Protein AF-A0A6B0WX83-F1 (afdb_monomer_lite)

Foldseek 3Di:
DDDPDDPPVVVVVVLVVVVVPQPAAPDPLLNVLVVCVSVVVQVSNVVSLVVVLVPDDPLLVVLLQDCPQFDAPVLVVVLVPDDPVVNVVSSVVVQCVQQPCVVDPGRSVSSVLSNLQSSQCVPACQPHPPGEVVSSVCSFENAFPDKAKPVGQDFPPDPLQVQLVVVLCVVAPDPQDDDGSDDSQDADPPWIKMKGWHCPQVNIAMWIWTDDDPRGHTHFRDQDPPDDPVVSVRSCSNGRVSVLVVSCNVPSHDDDSVVD

Structure (mmCIF, N/CA/C/O backbone):
data_AF-A0A6B0WX83-F1
#
_entry.id   AF-A0A6B0WX83-F1
#
loop_
_atom_site.group_PDB
_atom_site.id
_atom_site.type_symbol
_atom_site.label_atom_id
_atom_site.label_alt_id
_atom_site.label_comp_id
_atom_site.label_asym_id
_atom_site.label_entity_id
_atom_site.label_seq_id
_atom_site.pdbx_PDB_ins_code
_atom_site.Cartn_x
_atom_site.Cartn_y
_atom_site.Cartn_z
_atom_site.occupancy
_atom_site.B_iso_or_equiv
_atom_site.auth_seq_id
_atom_site.auth_comp_id
_atom_site.auth_asym_id
_atom_site.auth_atom_id
_atom_site.pdbx_PDB_model_num
ATOM 1 N N . MET A 1 1 ? -3.889 -40.765 35.394 1.00 38.38 1 MET A N 1
ATOM 2 C CA . MET A 1 1 ? -3.861 -39.322 35.715 1.00 38.38 1 MET A CA 1
ATOM 3 C C . MET A 1 1 ? -2.688 -38.722 34.950 1.00 38.38 1 MET A C 1
ATOM 5 O O . MET A 1 1 ? -1.602 -39.262 35.086 1.00 38.38 1 MET A O 1
ATOM 9 N N . HIS A 1 2 ? -2.932 -37.663 34.172 1.00 32.97 2 HIS A N 1
ATOM 10 C CA . HIS A 1 2 ? -1.958 -36.818 33.454 1.00 32.97 2 HIS A CA 1
ATOM 11 C C . HIS A 1 2 ? -1.358 -37.332 32.133 1.00 32.97 2 HIS A C 1
ATOM 13 O O . HIS A 1 2 ? -0.272 -37.893 32.095 1.00 32.97 2 HIS A O 1
ATOM 19 N N . ALA A 1 3 ? -2.048 -37.006 31.036 1.00 33.91 3 ALA A N 1
ATOM 20 C CA . ALA A 1 3 ? -1.448 -36.765 29.722 1.00 33.91 3 ALA A CA 1
ATOM 21 C C . ALA A 1 3 ? -2.318 -35.744 28.959 1.00 33.91 3 ALA A C 1
ATOM 23 O O . ALA A 1 3 ? -3.021 -36.085 28.017 1.00 33.91 3 ALA A O 1
ATOM 24 N N . ILE A 1 4 ? -2.343 -34.495 29.434 1.00 40.19 4 ILE A N 1
ATOM 25 C CA . ILE A 1 4 ? -2.919 -33.346 28.717 1.00 40.19 4 ILE A CA 1
ATOM 26 C C . ILE A 1 4 ? -1.987 -32.172 29.001 1.00 40.19 4 ILE A C 1
ATOM 28 O O . ILE A 1 4 ? -2.180 -31.509 30.008 1.00 40.19 4 ILE A O 1
ATOM 32 N N . LEU A 1 5 ? -0.924 -31.981 28.208 1.00 33.59 5 LEU A N 1
ATOM 33 C CA . LEU A 1 5 ? -0.101 -30.751 28.222 1.00 33.59 5 LEU A CA 1
ATOM 34 C C . LEU A 1 5 ? 0.944 -30.718 27.087 1.00 33.59 5 LEU A C 1
ATOM 36 O O . LEU A 1 5 ? 2.074 -30.287 27.271 1.00 33.59 5 LEU A O 1
ATOM 40 N N . THR A 1 6 ? 0.581 -31.168 25.885 1.00 36.50 6 THR A N 1
ATOM 41 C CA . THR A 1 6 ? 1.448 -31.080 24.687 1.00 36.50 6 THR A CA 1
ATOM 42 C C . THR A 1 6 ? 0.725 -30.500 23.467 1.00 36.50 6 THR A C 1
ATOM 44 O O . THR A 1 6 ? 1.172 -30.676 22.343 1.00 36.50 6 THR A O 1
ATOM 47 N N . GLY A 1 7 ? -0.391 -29.790 23.678 1.00 29.56 7 GLY A N 1
ATOM 48 C CA . GLY A 1 7 ? -1.135 -29.110 22.606 1.00 29.56 7 GLY A CA 1
ATOM 49 C C . GLY A 1 7 ? -0.965 -27.586 22.566 1.00 29.56 7 GLY A C 1
ATOM 50 O O . GLY A 1 7 ? -1.200 -26.980 21.531 1.00 29.56 7 GLY A O 1
ATOM 51 N N . PHE A 1 8 ? -0.542 -26.952 23.666 1.00 32.38 8 PHE A N 1
ATOM 52 C CA . PHE A 1 8 ? -0.591 -25.485 23.790 1.00 32.38 8 PHE A CA 1
ATOM 53 C C . PHE A 1 8 ? 0.712 -24.775 23.379 1.00 32.38 8 PHE A C 1
ATOM 55 O O . PHE A 1 8 ? 0.691 -23.626 22.960 1.00 32.38 8 PHE A O 1
ATOM 62 N N . LEU A 1 9 ? 1.855 -25.467 23.440 1.00 28.92 9 LEU A N 1
ATOM 63 C CA . LEU A 1 9 ? 3.169 -24.882 23.131 1.00 28.92 9 LEU A CA 1
ATOM 64 C C . LEU A 1 9 ? 3.479 -24.797 21.627 1.00 28.92 9 LEU A C 1
ATOM 66 O O . LEU A 1 9 ? 4.356 -24.033 21.237 1.00 28.92 9 LEU A O 1
ATOM 70 N N . MET A 1 10 ? 2.765 -25.543 20.777 1.00 26.27 10 MET A N 1
ATOM 71 C CA . MET A 1 10 ? 3.045 -25.581 19.335 1.00 26.27 10 MET A CA 1
ATOM 72 C C . MET A 1 10 ? 2.339 -24.462 18.551 1.00 26.27 10 MET A C 1
ATOM 74 O O . MET A 1 10 ? 2.834 -24.051 17.507 1.00 26.27 10 MET A O 1
ATOM 78 N N . VAL A 1 11 ? 1.242 -23.905 19.078 1.00 31.28 11 VAL A N 1
ATOM 79 C CA . VAL A 1 11 ? 0.519 -22.785 18.441 1.00 31.28 11 VAL A CA 1
ATOM 80 C C . VAL A 1 11 ? 1.267 -21.455 18.631 1.00 31.28 11 VAL A C 1
ATOM 82 O O . VAL A 1 11 ? 1.319 -20.639 17.716 1.00 31.28 11 VAL A O 1
ATOM 85 N N . CYS A 1 12 ? 1.952 -21.256 19.765 1.00 30.84 12 CYS A N 1
ATOM 86 C CA . CYS A 1 12 ? 2.711 -20.023 20.018 1.00 30.84 12 CYS A CA 1
ATOM 87 C C . CYS A 1 12 ? 3.979 -19.868 19.158 1.00 30.84 12 CYS A C 1
ATOM 89 O O . CYS A 1 12 ? 4.406 -18.742 18.925 1.00 30.84 12 CYS A O 1
ATOM 91 N N . ALA A 1 13 ? 4.585 -20.959 18.677 1.00 28.58 13 ALA A N 1
ATOM 92 C CA . ALA A 1 13 ? 5.818 -20.898 17.879 1.00 28.58 13 ALA A CA 1
ATOM 93 C C . ALA A 1 13 ? 5.580 -20.541 16.396 1.00 28.58 13 ALA A C 1
ATOM 95 O O . ALA A 1 13 ? 6.487 -20.048 15.725 1.00 28.58 13 ALA A O 1
ATOM 96 N N . LEU A 1 14 ? 4.364 -20.768 15.887 1.00 28.92 14 LEU A N 1
ATOM 97 C CA . LEU A 1 14 ? 3.978 -20.401 14.519 1.00 28.92 14 LEU A CA 1
ATOM 98 C C . LEU A 1 14 ? 3.542 -18.930 14.417 1.00 28.92 14 LEU A C 1
ATOM 100 O O . LEU A 1 14 ? 3.745 -18.298 13.387 1.00 28.92 14 LEU A O 1
ATOM 104 N N . SER A 1 15 ? 3.024 -18.346 15.504 1.00 34.62 15 SER A N 1
ATOM 105 C CA . SER A 1 15 ? 2.653 -16.924 15.525 1.00 34.62 15 SER A CA 1
ATOM 106 C C . SER A 1 15 ? 3.863 -15.996 15.670 1.00 34.62 15 SER A C 1
ATOM 108 O O . SER A 1 15 ? 3.860 -14.903 15.118 1.00 34.62 15 SER A O 1
ATOM 110 N N . THR A 1 16 ? 4.927 -16.416 16.364 1.00 30.83 16 THR A N 1
ATOM 111 C CA . THR A 1 16 ? 6.157 -15.613 16.511 1.00 30.83 16 THR A CA 1
ATOM 112 C C . THR A 1 16 ? 7.023 -15.586 15.251 1.00 30.83 16 THR A C 1
ATOM 114 O O . THR A 1 16 ? 7.863 -14.701 15.108 1.00 30.83 16 THR A O 1
ATOM 117 N N . THR A 1 17 ? 6.825 -16.522 14.320 1.00 33.25 17 THR A N 1
ATOM 118 C CA . THR A 1 17 ? 7.599 -16.603 13.071 1.00 33.25 17 THR A CA 1
ATOM 119 C C . THR A 1 17 ? 7.044 -15.708 11.964 1.00 33.25 17 THR A C 1
ATOM 121 O O . THR A 1 17 ? 7.833 -15.152 11.204 1.00 33.25 17 THR A O 1
ATOM 124 N N . LEU A 1 18 ? 5.729 -15.469 11.919 1.00 36.03 18 LEU A N 1
ATOM 125 C CA . LEU A 1 18 ? 5.123 -14.535 10.957 1.00 36.03 18 LEU A CA 1
ATOM 126 C C . LEU A 1 18 ? 5.482 -13.065 11.276 1.00 36.03 18 LEU A C 1
ATOM 128 O O . LEU A 1 18 ? 5.609 -12.226 10.387 1.00 36.03 18 LEU A O 1
ATOM 132 N N . TRP A 1 19 ? 5.744 -12.801 12.557 1.00 38.06 19 TRP A N 1
ATOM 133 C CA . TRP A 1 19 ? 6.059 -11.498 13.146 1.00 38.06 19 TRP A CA 1
ATOM 134 C C . TRP A 1 19 ? 7.532 -11.112 13.055 1.00 38.06 19 TRP A C 1
ATOM 136 O O . TRP A 1 19 ? 7.880 -9.946 13.171 1.00 38.06 19 TRP A O 1
ATOM 146 N N . ALA A 1 20 ? 8.412 -12.089 12.845 1.00 36.91 20 ALA A N 1
ATOM 147 C CA . ALA A 1 20 ? 9.847 -11.854 12.734 1.00 36.91 20 ALA A CA 1
ATOM 148 C C . ALA A 1 20 ? 10.260 -11.229 11.384 1.00 36.91 20 ALA A C 1
ATOM 150 O O . ALA A 1 20 ? 11.426 -10.878 11.211 1.00 36.91 20 ALA A O 1
ATOM 151 N N . GLN A 1 21 ? 9.334 -11.115 10.424 1.00 43.69 21 GLN A N 1
ATOM 152 C CA . GLN A 1 21 ? 9.605 -10.586 9.082 1.00 43.69 21 GLN A CA 1
ATOM 153 C C . GLN A 1 21 ? 9.108 -9.158 8.838 1.00 43.69 21 GLN A C 1
ATOM 155 O O . GLN A 1 21 ? 9.663 -8.476 7.980 1.00 43.69 21 GLN A O 1
ATOM 160 N N . GLU A 1 22 ? 8.088 -8.697 9.557 1.00 52.84 22 GLU A N 1
ATOM 161 C CA . GLU A 1 22 ? 7.784 -7.271 9.631 1.00 52.84 22 GLU A CA 1
ATOM 162 C C . GLU A 1 22 ? 8.646 -6.717 10.758 1.00 52.84 22 GLU A C 1
ATOM 164 O O . GLU A 1 22 ? 8.642 -7.264 11.858 1.00 52.84 22 GLU A O 1
ATOM 169 N N . GLY A 1 23 ? 9.459 -5.693 10.500 1.00 60.34 23 GLY A N 1
ATOM 170 C CA . GLY A 1 23 ? 10.169 -5.052 11.601 1.00 60.34 23 GLY A CA 1
ATOM 171 C C . GLY A 1 23 ? 9.168 -4.675 12.707 1.00 60.34 23 GLY A C 1
ATOM 172 O O . GLY A 1 23 ? 8.027 -4.308 12.424 1.00 60.34 23 GLY A O 1
ATOM 173 N N . GLY A 1 24 ? 9.572 -4.816 13.969 1.00 79.19 24 GLY A N 1
ATOM 174 C CA . GLY A 1 24 ? 8.703 -4.477 15.094 1.00 79.19 24 GLY A CA 1
ATOM 175 C C . GLY A 1 24 ? 8.422 -2.975 15.171 1.00 79.19 24 GLY A C 1
ATOM 176 O O . GLY A 1 24 ? 9.261 -2.159 14.798 1.00 79.19 24 GLY A O 1
ATOM 177 N N . PHE A 1 25 ? 7.256 -2.606 15.695 1.00 89.75 25 PHE A N 1
ATOM 178 C CA . PHE A 1 25 ? 6.932 -1.211 15.986 1.00 89.75 25 PHE A CA 1
ATOM 179 C C . PHE A 1 25 ? 7.813 -0.651 17.108 1.00 89.75 25 PHE A C 1
ATOM 181 O O . PHE A 1 25 ? 8.103 -1.353 18.078 1.00 89.75 25 PHE A O 1
ATOM 188 N N . ASP A 1 26 ? 8.216 0.613 16.982 1.00 90.62 26 ASP A N 1
ATOM 189 C CA . ASP A 1 26 ? 9.032 1.288 18.000 1.00 90.62 26 ASP A CA 1
ATOM 190 C C . ASP A 1 26 ? 8.175 1.768 19.188 1.00 90.62 26 ASP A C 1
ATOM 192 O O . ASP A 1 26 ? 8.655 1.845 20.322 1.00 90.62 26 ASP A O 1
ATOM 196 N N . ASP A 1 27 ? 6.896 2.074 18.940 1.00 94.06 27 ASP A N 1
ATOM 197 C CA . ASP A 1 27 ? 5.961 2.552 19.957 1.00 94.06 27 ASP A CA 1
ATOM 198 C C . ASP A 1 27 ? 5.387 1.389 20.802 1.00 94.06 27 ASP A C 1
ATOM 200 O O . ASP A 1 27 ? 4.802 0.448 20.250 1.00 94.06 27 ASP A O 1
ATOM 204 N N . PRO A 1 28 ? 5.492 1.432 22.146 1.00 94.31 28 PRO A N 1
ATOM 205 C CA . PRO A 1 28 ? 5.010 0.354 23.010 1.00 94.31 28 PRO A CA 1
ATOM 206 C C . PRO A 1 28 ? 3.504 0.079 22.925 1.00 94.31 28 PRO A C 1
ATOM 208 O O . PRO A 1 28 ? 3.074 -1.046 23.199 1.00 94.31 28 PRO A O 1
ATOM 211 N N . LEU A 1 29 ? 2.689 1.087 22.612 1.00 94.81 29 LEU A N 1
ATOM 212 C CA . LEU A 1 29 ? 1.244 0.942 22.484 1.00 94.81 29 LEU A CA 1
ATOM 213 C C . LEU A 1 29 ? 0.891 0.256 21.163 1.00 94.81 29 LEU A C 1
ATOM 215 O O . LEU A 1 29 ? 0.089 -0.678 21.169 1.00 94.81 29 LEU A O 1
ATOM 219 N N . LEU A 1 30 ? 1.578 0.609 20.070 1.00 94.56 30 LEU A N 1
ATOM 220 C CA . LEU A 1 30 ? 1.471 -0.112 18.796 1.00 94.56 30 LEU A CA 1
ATOM 221 C C . LEU A 1 30 ? 1.879 -1.581 18.924 1.00 94.56 30 LEU A C 1
ATOM 223 O O . LEU A 1 30 ? 1.157 -2.459 18.453 1.00 94.56 30 LEU A O 1
ATOM 227 N N . VAL A 1 31 ? 2.992 -1.871 19.609 1.00 94.62 31 VAL A N 1
ATOM 228 C CA . VAL A 1 31 ? 3.427 -3.258 19.857 1.00 94.62 31 VAL A CA 1
ATOM 229 C C . VAL A 1 31 ? 2.331 -4.054 20.569 1.00 94.62 31 VAL A C 1
ATOM 231 O O . VAL A 1 31 ? 2.028 -5.183 20.184 1.00 94.62 31 VAL A O 1
ATOM 234 N N . GLN A 1 32 ? 1.698 -3.469 21.589 1.00 95.19 32 GLN A N 1
ATOM 235 C CA . GLN A 1 32 ? 0.603 -4.120 22.311 1.00 95.19 32 GLN A CA 1
ATOM 236 C C . GLN A 1 32 ? -0.661 -4.274 21.460 1.00 95.19 32 GLN A C 1
ATOM 238 O O . GLN A 1 32 ? -1.315 -5.315 21.548 1.00 95.19 32 GLN A O 1
ATOM 243 N N . ALA A 1 33 ? -1.009 -3.266 20.656 1.00 95.62 33 ALA A N 1
ATOM 244 C CA . ALA A 1 33 ? 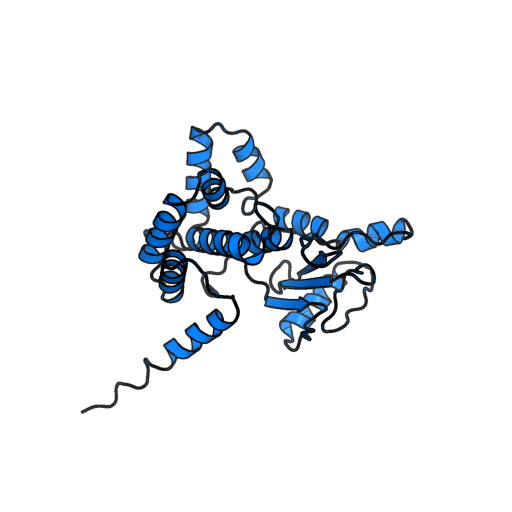-2.182 -3.286 19.785 1.00 95.62 33 ALA A CA 1
ATOM 245 C C . ALA A 1 33 ? -2.079 -4.416 18.758 1.00 95.62 33 ALA A C 1
ATOM 247 O O . ALA A 1 33 ? -2.974 -5.254 18.647 1.00 95.62 33 ALA A O 1
ATOM 248 N N . VAL A 1 34 ? -0.928 -4.507 18.095 1.00 93.25 34 VAL A N 1
ATOM 249 C CA . VAL A 1 34 ? -0.631 -5.570 17.136 1.00 93.25 34 VAL A CA 1
ATOM 250 C C . VAL A 1 34 ? -0.613 -6.915 17.859 1.00 93.25 34 VAL A C 1
ATOM 252 O O . VAL A 1 34 ? -1.120 -7.907 17.336 1.00 93.25 34 VAL A O 1
ATOM 255 N N . GLN A 1 35 ? -0.060 -6.996 19.081 1.00 92.12 35 GLN A N 1
ATOM 256 C CA . GLN A 1 35 ? 0.005 -8.263 19.830 1.00 92.12 35 GLN A CA 1
ATOM 257 C C . GLN A 1 35 ? -1.379 -8.765 20.227 1.00 92.12 35 GLN A C 1
ATOM 259 O O . GLN A 1 35 ? -1.604 -9.974 20.244 1.00 92.12 35 GLN A O 1
ATOM 264 N N . ALA A 1 36 ? -2.302 -7.855 20.534 1.00 93.94 36 ALA A N 1
ATOM 265 C CA . ALA A 1 36 ? -3.704 -8.190 20.731 1.00 93.94 36 ALA A CA 1
ATOM 266 C C . ALA A 1 36 ? -4.352 -8.673 19.421 1.00 93.94 36 ALA A C 1
ATOM 268 O O . ALA A 1 36 ? -5.085 -9.661 19.443 1.00 93.94 36 ALA A O 1
ATOM 269 N N . GLN A 1 37 ? -4.028 -8.046 18.283 1.00 91.88 37 GLN A N 1
ATOM 270 C CA . GLN A 1 37 ? -4.526 -8.455 16.967 1.00 91.88 37 GLN A CA 1
ATOM 271 C C . GLN A 1 37 ? -4.117 -9.897 16.613 1.00 91.88 37 GLN A C 1
ATOM 273 O O . GLN A 1 37 ? -4.992 -10.679 16.251 1.00 91.88 37 GLN A O 1
ATOM 278 N N . SER A 1 38 ? -2.848 -10.305 16.786 1.00 89.38 38 SER A N 1
ATOM 279 C CA . SER A 1 38 ? -2.419 -11.681 16.430 1.00 89.38 38 SER A CA 1
ATOM 280 C C . SER A 1 38 ? -3.031 -12.781 17.273 1.00 89.38 38 SER A C 1
ATOM 282 O O . SER A 1 38 ? -3.231 -13.893 16.791 1.00 89.38 38 SER A O 1
ATOM 284 N N . VAL A 1 39 ? -3.334 -12.501 18.539 1.00 91.12 39 VAL A N 1
ATOM 285 C CA . VAL A 1 39 ? -4.052 -13.457 19.393 1.00 91.12 39 VAL A CA 1
ATOM 286 C C . VAL A 1 39 ? -5.569 -13.370 19.206 1.00 91.12 39 VAL A C 1
ATOM 288 O O . VAL A 1 39 ? -6.309 -13.989 19.969 1.00 91.12 39 VAL A O 1
ATOM 291 N N . ARG A 1 40 ? -6.027 -12.625 18.187 1.00 90.25 40 ARG A N 1
ATOM 292 C CA . ARG A 1 40 ? -7.432 -12.406 17.815 1.00 90.25 40 ARG A CA 1
ATOM 293 C C . ARG A 1 40 ? -8.271 -11.737 18.910 1.00 90.25 40 ARG A C 1
ATOM 295 O O . ARG A 1 40 ? -9.488 -11.897 18.962 1.00 90.25 40 ARG A O 1
ATOM 302 N N . ASP A 1 41 ? -7.634 -10.954 19.781 1.00 93.25 41 ASP A N 1
ATOM 303 C CA . ASP A 1 41 ? -8.312 -10.069 20.735 1.00 93.25 41 ASP A CA 1
ATOM 304 C C . ASP A 1 41 ? -8.575 -8.706 20.076 1.00 93.25 41 ASP A C 1
ATOM 306 O O . ASP A 1 41 ? -7.969 -7.682 20.404 1.00 93.25 41 ASP A O 1
ATOM 310 N N . TYR A 1 42 ? -9.472 -8.705 19.087 1.00 92.69 42 TYR A N 1
ATOM 311 C CA . TYR A 1 42 ? -9.736 -7.539 18.241 1.00 92.69 42 TYR A CA 1
ATOM 312 C C . TYR A 1 42 ? -10.341 -6.359 19.011 1.00 92.69 42 TYR A C 1
ATOM 314 O O . TYR A 1 42 ? -10.043 -5.206 18.711 1.00 92.69 42 TYR A O 1
ATOM 322 N N . ALA A 1 43 ? -11.130 -6.617 20.059 1.00 94.06 43 ALA A N 1
ATOM 323 C CA . ALA A 1 43 ? -11.677 -5.553 20.904 1.00 94.06 43 ALA A CA 1
ATOM 324 C C . ALA A 1 43 ? -10.569 -4.792 21.646 1.00 94.06 43 ALA A C 1
ATOM 326 O O . ALA A 1 43 ? -10.574 -3.556 21.692 1.00 94.06 43 ALA A O 1
ATOM 327 N N . LYS A 1 44 ? -9.592 -5.522 22.196 1.00 95.88 44 LYS A N 1
ATOM 328 C CA . LYS A 1 44 ? -8.420 -4.916 22.824 1.00 95.88 44 LYS A CA 1
ATOM 329 C C . LYS A 1 44 ? -7.524 -4.235 21.793 1.00 95.88 44 LYS A C 1
ATOM 331 O O . LYS A 1 44 ? -7.102 -3.110 22.037 1.00 95.88 44 LYS A O 1
ATOM 336 N N . ALA A 1 45 ? -7.271 -4.878 20.652 1.00 95.69 45 ALA A N 1
ATOM 337 C CA . ALA A 1 45 ? -6.454 -4.315 19.580 1.00 95.69 45 ALA A CA 1
ATOM 338 C C . ALA A 1 45 ? -7.004 -2.966 19.107 1.00 95.69 45 ALA A C 1
ATOM 340 O O . ALA A 1 45 ? -6.269 -1.982 19.097 1.00 95.69 45 ALA A O 1
ATOM 341 N N . GLN A 1 46 ? -8.308 -2.890 18.813 1.00 95.94 46 GLN A N 1
ATOM 342 C CA . GLN A 1 46 ? -8.941 -1.638 18.404 1.00 95.94 46 GLN A CA 1
ATOM 343 C C . GLN A 1 46 ? -8.811 -0.563 19.481 1.00 95.94 46 GLN A C 1
ATOM 345 O O . GLN A 1 46 ? -8.424 0.554 19.168 1.00 95.94 46 GLN A O 1
ATOM 350 N N . THR A 1 47 ? -9.066 -0.899 20.749 1.00 97.06 47 THR A N 1
ATOM 351 C CA . THR A 1 47 ? -8.929 0.065 21.856 1.00 97.06 47 THR A CA 1
ATOM 352 C C . THR A 1 47 ? -7.516 0.650 21.929 1.00 97.06 47 THR A C 1
ATOM 354 O O . THR A 1 47 ? -7.366 1.862 22.042 1.00 97.06 47 THR A O 1
ATOM 357 N N . LEU A 1 48 ? -6.487 -0.196 21.825 1.00 97.69 48 LEU A N 1
ATOM 358 C CA . LEU A 1 48 ? -5.087 0.231 21.898 1.00 97.69 48 LEU A CA 1
ATOM 359 C C . LEU A 1 48 ? -4.667 1.060 20.676 1.00 97.69 48 LEU A C 1
ATOM 361 O O . LEU A 1 48 ? -3.946 2.041 20.831 1.00 97.69 48 LEU A O 1
ATOM 365 N N . PHE A 1 49 ? -5.129 0.706 19.471 1.00 97.62 49 PHE A N 1
ATOM 366 C CA . PHE A 1 49 ? -4.892 1.528 18.281 1.00 97.62 49 PHE A CA 1
ATOM 367 C C . PHE A 1 49 ? -5.558 2.900 18.392 1.00 97.62 49 PHE A C 1
ATOM 369 O O . PHE A 1 49 ? -4.928 3.900 18.075 1.00 97.62 49 PHE A O 1
ATOM 376 N N . GLU A 1 50 ? -6.808 2.969 18.853 1.00 97.06 50 GLU A N 1
ATOM 377 C CA . GLU A 1 50 ? -7.512 4.243 19.037 1.00 97.06 50 GLU A CA 1
ATOM 378 C C . GLU A 1 50 ? -6.828 5.127 20.088 1.00 97.06 50 GLU A C 1
ATOM 380 O O . GLU A 1 50 ? -6.717 6.338 19.900 1.00 97.06 50 GLU A O 1
ATOM 385 N N . GLU A 1 51 ? -6.333 4.531 21.176 1.00 97.62 51 GLU A N 1
ATOM 386 C CA . GLU A 1 51 ? -5.543 5.235 22.190 1.00 97.62 51 GLU A CA 1
ATOM 387 C C . GLU A 1 51 ? -4.233 5.773 21.600 1.00 97.62 51 GLU A C 1
ATOM 389 O O . GLU A 1 51 ? -3.923 6.946 21.785 1.00 97.62 51 GLU A O 1
ATOM 394 N N . TYR A 1 52 ? -3.528 4.964 20.803 1.00 97.62 52 TYR A N 1
ATOM 395 C CA . TYR A 1 52 ? -2.314 5.392 20.109 1.00 97.62 52 TYR A CA 1
ATOM 396 C C . TYR A 1 52 ? -2.582 6.554 19.152 1.00 97.62 52 TYR A C 1
ATOM 398 O O . TYR A 1 52 ? -1.896 7.570 19.208 1.00 97.62 52 TYR A O 1
ATOM 406 N N . ILE A 1 53 ? -3.606 6.432 18.304 1.00 97.62 53 ILE A N 1
ATOM 407 C CA . ILE A 1 53 ? -3.954 7.449 17.306 1.00 97.62 53 ILE A CA 1
ATOM 408 C C . ILE A 1 53 ? -4.320 8.766 17.996 1.00 97.62 53 ILE A C 1
ATOM 410 O O . ILE A 1 53 ? -3.885 9.827 17.558 1.00 97.62 53 ILE A O 1
ATOM 414 N N . LYS A 1 54 ? -5.077 8.714 19.096 1.00 97.12 54 LYS A N 1
ATOM 415 C CA . LYS A 1 54 ? -5.514 9.902 19.841 1.00 97.12 54 LYS A CA 1
ATOM 416 C C . LYS A 1 54 ? -4.353 10.763 20.353 1.00 97.12 54 LYS A C 1
ATOM 418 O O . LYS A 1 54 ? -4.515 11.980 20.451 1.00 97.12 54 LYS A O 1
ATOM 423 N N . ASP A 1 55 ? -3.216 10.149 20.662 1.00 96.50 55 ASP A N 1
ATOM 424 C CA . ASP A 1 55 ? -2.032 10.843 21.175 1.00 96.50 55 ASP A CA 1
ATOM 425 C C . ASP A 1 55 ? -1.148 11.442 20.059 1.00 96.50 55 ASP A C 1
ATOM 427 O O . ASP A 1 55 ? -0.218 12.203 20.343 1.00 96.50 55 ASP A O 1
ATOM 431 N N . LEU A 1 56 ? -1.441 11.152 18.784 1.00 96.69 56 LEU A N 1
ATOM 432 C CA . LEU A 1 56 ? -0.742 11.726 17.630 1.00 96.69 56 LEU A CA 1
ATOM 433 C C . LEU A 1 56 ? -1.193 13.166 17.329 1.00 96.69 56 LEU A C 1
ATOM 435 O O . LEU A 1 56 ? -2.230 13.636 17.799 1.00 96.69 56 LEU A O 1
ATOM 439 N N . SER A 1 57 ? -0.431 13.877 16.492 1.00 97.06 57 SER A N 1
ATOM 440 C CA . SER A 1 57 ? -0.854 15.181 15.962 1.00 97.06 57 SER A CA 1
ATOM 441 C C . SER A 1 57 ? -2.104 15.051 15.083 1.00 97.06 57 SER A C 1
ATOM 443 O O . SER A 1 57 ? -2.352 13.998 14.503 1.00 97.06 57 SER A O 1
ATOM 445 N N . GLU A 1 58 ? -2.869 16.136 14.919 1.00 95.44 58 GLU A N 1
ATOM 446 C CA . GLU A 1 58 ? -4.054 16.144 14.040 1.00 95.44 58 GLU A CA 1
ATOM 447 C C . GLU A 1 58 ? -3.719 15.722 12.597 1.00 95.44 58 GLU A C 1
ATOM 449 O O . GLU A 1 58 ? -4.497 15.017 11.956 1.00 95.44 58 GLU A O 1
ATOM 454 N N . GLU A 1 59 ? -2.539 16.111 12.103 1.00 95.62 59 GLU A N 1
ATOM 455 C CA . GLU A 1 59 ? -2.050 15.750 10.768 1.00 95.62 59 GLU A CA 1
ATOM 456 C C . GLU A 1 59 ? -1.794 14.239 10.634 1.00 95.62 59 GLU A C 1
ATOM 458 O O . GLU A 1 59 ? -2.171 13.637 9.633 1.00 95.62 59 GLU A O 1
ATOM 463 N N . GLU A 1 60 ? -1.209 13.605 11.655 1.00 96.75 60 GLU A N 1
ATOM 464 C CA . GLU A 1 60 ? -0.987 12.154 11.686 1.00 96.75 60 GLU A CA 1
ATOM 465 C C . GLU A 1 60 ? -2.304 11.394 11.884 1.00 96.75 60 GLU A C 1
ATOM 467 O O . GLU A 1 60 ? -2.551 10.404 11.199 1.00 96.75 60 GLU A O 1
ATOM 472 N N . GLN A 1 61 ? -3.193 11.879 12.759 1.00 96.44 61 GLN A N 1
ATOM 473 C CA . GLN A 1 61 ? -4.523 11.298 12.973 1.00 96.44 61 GLN A CA 1
ATOM 474 C C . GLN A 1 61 ? -5.334 11.231 11.677 1.00 96.44 61 GLN A C 1
ATOM 476 O O . GLN A 1 61 ? -6.005 10.227 11.420 1.00 96.44 61 GLN A O 1
ATOM 481 N N . ALA A 1 62 ? -5.250 12.272 10.843 1.00 93.81 62 ALA A N 1
ATOM 482 C CA . ALA A 1 62 ? -5.952 12.327 9.567 1.00 93.81 62 ALA A CA 1
ATOM 483 C C . ALA A 1 62 ? -5.585 11.155 8.642 1.00 93.81 62 ALA A C 1
ATOM 485 O O . ALA A 1 62 ? -6.456 10.659 7.931 1.00 93.81 62 ALA A O 1
ATOM 486 N N . LEU A 1 63 ? -4.348 10.649 8.701 1.00 95.81 63 LEU A N 1
ATOM 487 C CA . LEU A 1 63 ? -3.896 9.525 7.873 1.00 95.81 63 LEU A CA 1
ATOM 488 C C . LEU A 1 63 ? -4.622 8.214 8.201 1.00 95.81 63 LEU A C 1
ATOM 490 O O . LEU A 1 63 ? -4.896 7.425 7.304 1.00 95.81 63 LEU A O 1
ATOM 494 N N . TYR A 1 64 ? -4.978 7.993 9.470 1.00 95.44 64 TYR A N 1
ATOM 495 C CA . TYR A 1 64 ? -5.718 6.803 9.924 1.00 95.44 64 TYR A CA 1
ATOM 496 C C . TYR A 1 64 ? -7.212 6.864 9.600 1.00 95.44 64 TYR A C 1
ATOM 498 O O . TYR A 1 64 ? -7.937 5.886 9.791 1.00 95.44 64 TYR A O 1
ATOM 506 N N . ARG A 1 65 ? -7.699 8.038 9.197 1.00 91.25 65 ARG A N 1
ATOM 507 C CA . ARG A 1 65 ? -9.096 8.285 8.825 1.00 91.25 65 ARG A CA 1
ATOM 508 C C . ARG A 1 65 ? -9.255 8.507 7.323 1.00 91.25 65 ARG A C 1
ATOM 510 O O . ARG A 1 65 ? -10.385 8.626 6.853 1.00 91.25 65 ARG A O 1
ATOM 517 N N . ASP A 1 66 ? -8.152 8.562 6.581 1.00 89.94 66 ASP A N 1
ATOM 518 C CA . ASP A 1 66 ? -8.166 8.808 5.149 1.00 89.94 66 ASP A CA 1
ATOM 519 C C . ASP A 1 66 ? -8.600 7.559 4.374 1.00 89.94 66 ASP A C 1
ATOM 521 O O . ASP A 1 66 ? -7.983 6.494 4.424 1.00 89.94 66 ASP A O 1
ATOM 525 N N . LEU A 1 67 ? -9.675 7.714 3.605 1.00 90.06 67 LEU A N 1
ATOM 526 C CA . LEU A 1 67 ? -10.219 6.663 2.759 1.00 90.06 67 LEU A CA 1
ATOM 527 C C . LEU A 1 67 ? -9.546 6.594 1.382 1.00 90.06 67 LEU A C 1
ATOM 529 O O . LEU A 1 67 ? -9.786 5.632 0.652 1.00 90.06 67 LEU A O 1
ATOM 533 N N . ALA A 1 68 ? -8.703 7.565 1.005 1.00 86.94 68 ALA A N 1
ATOM 534 C CA . ALA A 1 68 ? -8.115 7.658 -0.335 1.00 86.94 68 ALA A CA 1
ATOM 535 C C . ALA A 1 68 ? -7.403 6.372 -0.779 1.00 86.94 68 ALA A C 1
ATOM 537 O O . ALA A 1 68 ? -7.469 5.990 -1.953 1.00 86.94 68 ALA A O 1
ATOM 538 N N . GLN A 1 69 ? -6.775 5.669 0.168 1.00 86.00 69 GLN A N 1
ATOM 539 C CA . GLN A 1 69 ? -6.026 4.450 -0.122 1.00 86.00 69 GLN A CA 1
ATOM 540 C C . GLN A 1 69 ? -6.830 3.157 -0.078 1.00 86.00 69 GLN A C 1
ATOM 542 O O . GLN A 1 69 ? -6.302 2.112 -0.434 1.00 86.00 69 GLN A O 1
ATOM 547 N N . VAL A 1 70 ? -8.091 3.193 0.339 1.00 89.12 70 VAL A N 1
ATOM 548 C CA . VAL A 1 70 ? -8.870 1.968 0.588 1.00 89.12 70 VAL A CA 1
ATOM 549 C C . VAL A 1 70 ? -10.261 1.991 -0.035 1.00 89.12 70 VAL A C 1
ATOM 551 O O . VAL A 1 70 ? -10.851 0.928 -0.223 1.00 89.12 70 VAL A O 1
ATOM 554 N N . ALA A 1 71 ? -10.786 3.168 -0.371 1.00 88.50 71 ALA A N 1
ATOM 555 C CA . ALA A 1 71 ? -12.074 3.321 -1.027 1.00 88.50 71 ALA A CA 1
ATOM 556 C C . ALA A 1 71 ? -11.981 3.123 -2.545 1.00 88.50 71 ALA A C 1
ATOM 558 O O . ALA A 1 71 ? -10.926 3.304 -3.162 1.00 88.50 71 ALA A O 1
ATOM 559 N N . PHE A 1 72 ? -13.121 2.773 -3.143 1.00 87.12 72 PHE A N 1
ATOM 560 C CA . PHE A 1 72 ? -13.296 2.845 -4.590 1.00 87.12 72 PHE A CA 1
ATOM 561 C C . PHE A 1 72 ? -13.249 4.309 -5.063 1.00 87.12 72 PHE A C 1
ATOM 563 O O . PHE A 1 72 ? -13.621 5.201 -4.297 1.00 87.12 72 PHE A O 1
ATOM 570 N N . PRO A 1 73 ? -12.859 4.571 -6.324 1.00 85.38 73 PRO A N 1
ATOM 571 C CA . PRO A 1 73 ? -12.846 5.925 -6.880 1.00 85.38 73 PRO A CA 1
ATOM 572 C C . PRO A 1 73 ? -14.177 6.678 -6.722 1.00 85.38 73 PRO A C 1
ATOM 574 O O . PRO A 1 73 ? -14.164 7.829 -6.293 1.00 85.38 73 PRO A O 1
ATOM 577 N N . ASP A 1 74 ? -15.307 6.016 -6.980 1.00 86.06 74 ASP A N 1
ATOM 578 C CA . ASP A 1 74 ? -16.643 6.624 -6.887 1.00 86.06 74 ASP A CA 1
ATOM 579 C C . ASP A 1 74 ? -17.017 6.980 -5.433 1.00 86.06 74 ASP A C 1
ATOM 581 O O . ASP A 1 74 ? -17.513 8.073 -5.156 1.00 86.06 74 ASP A O 1
ATOM 585 N N . ASP A 1 75 ? -16.721 6.088 -4.476 1.00 85.88 75 ASP A N 1
ATOM 586 C CA . ASP A 1 75 ? -16.906 6.349 -3.038 1.00 85.88 75 ASP A CA 1
ATOM 587 C C . ASP A 1 75 ? -16.039 7.541 -2.585 1.00 85.88 75 ASP A C 1
ATOM 589 O O . ASP A 1 75 ? -16.454 8.357 -1.757 1.00 85.88 75 ASP A O 1
ATOM 593 N N . LEU A 1 76 ? -14.829 7.652 -3.144 1.00 86.62 76 LEU A N 1
ATOM 594 C CA . LEU A 1 76 ? -13.877 8.706 -2.817 1.00 86.62 76 LEU A CA 1
ATOM 595 C C . LEU A 1 76 ? -14.297 10.071 -3.376 1.00 86.62 76 LEU A C 1
ATOM 597 O O . LEU A 1 76 ? -14.061 11.081 -2.717 1.00 86.62 76 LEU A O 1
ATOM 601 N N . GLU A 1 77 ? -14.915 10.119 -4.558 1.00 88.00 77 GLU A N 1
ATOM 602 C CA . GLU A 1 77 ? -15.488 11.350 -5.120 1.00 88.00 77 GLU A CA 1
ATOM 603 C C . GLU A 1 77 ? -16.587 11.899 -4.200 1.00 88.00 77 GLU A C 1
ATOM 605 O O . GLU A 1 77 ? -16.509 13.045 -3.757 1.00 88.00 77 GLU A O 1
ATOM 610 N N . ILE A 1 78 ? -17.522 11.038 -3.780 1.00 87.62 78 ILE A N 1
ATOM 611 C CA . ILE A 1 78 ? -18.583 11.399 -2.826 1.00 87.62 78 ILE A CA 1
ATOM 612 C C . ILE A 1 78 ? -17.991 11.891 -1.497 1.00 87.62 78 ILE A C 1
ATOM 614 O O . ILE A 1 78 ? -18.447 12.889 -0.939 1.00 87.62 78 ILE A O 1
ATOM 618 N N . TYR A 1 79 ? -16.972 11.201 -0.978 1.00 88.00 79 TYR A N 1
ATOM 619 C CA . TYR A 1 79 ? -16.288 11.591 0.257 1.00 88.00 79 TYR A CA 1
ATOM 620 C C . TYR A 1 79 ? -15.585 12.953 0.141 1.00 88.00 79 TYR A C 1
ATOM 622 O O . TYR A 1 79 ? -15.652 13.771 1.063 1.00 88.00 79 TYR A O 1
ATOM 630 N N . ARG A 1 80 ? -14.927 13.224 -0.991 1.00 87.75 80 ARG A N 1
ATOM 631 C CA . ARG A 1 80 ? -14.222 14.491 -1.238 1.00 87.75 80 ARG A CA 1
ATOM 632 C C . ARG A 1 80 ? -15.183 15.674 -1.316 1.00 87.75 80 ARG A C 1
ATOM 634 O O . ARG A 1 80 ? -14.861 16.726 -0.762 1.00 87.75 80 ARG A O 1
ATOM 641 N N . ASP A 1 81 ? -16.356 15.484 -1.907 1.00 90.31 81 ASP A N 1
ATOM 642 C CA . ASP A 1 81 ? -17.366 16.537 -2.068 1.00 90.31 81 ASP A CA 1
ATOM 643 C C . ASP A 1 81 ? -18.223 16.770 -0.811 1.00 90.31 81 ASP A C 1
ATOM 645 O O . ASP A 1 81 ? -18.903 17.792 -0.695 1.00 90.31 81 ASP A O 1
ATOM 649 N N . ALA A 1 82 ? -18.189 15.846 0.152 1.00 90.25 82 ALA A N 1
ATOM 650 C CA . ALA A 1 82 ? -18.930 15.948 1.403 1.00 90.25 82 ALA A CA 1
ATOM 651 C C . ALA A 1 82 ? -18.344 17.002 2.367 1.00 90.25 82 ALA A C 1
ATOM 653 O O . ALA A 1 82 ? -17.130 17.213 2.429 1.00 90.25 82 ALA A O 1
ATOM 654 N N . ASP A 1 83 ? -19.213 17.626 3.170 1.00 91.81 83 ASP A N 1
ATOM 655 C CA . ASP A 1 83 ? -18.812 18.468 4.304 1.00 91.81 83 ASP A CA 1
ATOM 656 C C . ASP A 1 83 ? -18.286 17.635 5.491 1.00 91.81 83 ASP A C 1
ATOM 658 O O . ASP A 1 83 ? -18.327 16.406 5.482 1.00 91.81 83 ASP A O 1
ATOM 662 N N . THR A 1 84 ? -17.763 18.295 6.528 1.00 85.75 84 THR A N 1
ATOM 663 C CA . THR A 1 84 ? -17.119 17.623 7.669 1.00 85.75 84 THR A CA 1
ATOM 664 C C . THR A 1 84 ? -18.045 16.652 8.407 1.00 85.75 84 THR A C 1
ATOM 666 O O . THR A 1 84 ? -17.621 15.547 8.747 1.00 85.75 84 THR A O 1
ATOM 669 N N . GLU A 1 85 ? -19.302 17.035 8.647 1.00 87.75 85 GLU A N 1
ATOM 670 C CA . GLU A 1 85 ? -20.277 16.194 9.355 1.00 87.75 85 GLU A CA 1
ATOM 671 C C . GLU A 1 85 ? -20.628 14.969 8.510 1.00 87.75 85 GLU A C 1
ATOM 673 O O . GLU A 1 85 ? -20.629 13.835 8.996 1.00 87.75 85 GLU A O 1
ATOM 678 N N . LYS A 1 86 ? -20.842 15.183 7.208 1.00 89.81 86 LYS A N 1
ATOM 679 C CA . LYS A 1 86 ? -21.153 14.112 6.274 1.00 89.81 86 LYS A CA 1
ATOM 680 C C . LYS A 1 86 ? -19.971 13.174 6.049 1.00 89.81 86 LYS A C 1
ATOM 682 O O . LYS A 1 86 ? -20.180 11.969 5.929 1.00 89.81 86 LYS A O 1
ATOM 687 N N . ARG A 1 87 ? -18.738 13.686 6.030 1.00 88.25 87 ARG A N 1
ATOM 688 C CA . ARG A 1 87 ? -17.512 12.878 5.928 1.00 88.25 87 ARG A CA 1
ATOM 689 C C . ARG A 1 87 ? -17.371 11.903 7.088 1.00 88.25 87 ARG A C 1
ATOM 691 O O . ARG A 1 87 ? -17.068 10.743 6.836 1.00 88.25 87 ARG A O 1
ATOM 698 N N . ALA A 1 88 ? -17.636 12.339 8.321 1.00 86.62 88 ALA A N 1
ATOM 699 C CA . ALA A 1 88 ? -17.603 11.451 9.484 1.00 86.62 88 ALA A CA 1
ATOM 700 C C . ALA A 1 88 ? -18.611 10.296 9.335 1.00 86.62 88 ALA A C 1
ATOM 702 O O . ALA A 1 88 ? -18.245 9.133 9.481 1.00 86.62 88 ALA A O 1
ATOM 703 N N . GLU A 1 89 ? -19.847 10.599 8.922 1.00 88.50 89 GLU A N 1
ATOM 704 C CA . GLU A 1 89 ? -20.868 9.574 8.659 1.00 88.50 89 GLU A CA 1
ATOM 705 C C . GLU A 1 89 ? -20.458 8.610 7.528 1.00 88.50 89 GLU A C 1
ATOM 707 O O . GLU A 1 89 ? -20.719 7.406 7.597 1.00 88.50 89 GLU A O 1
ATOM 712 N N . LEU A 1 90 ? -19.826 9.126 6.467 1.00 90.12 90 LEU A N 1
ATOM 713 C CA . LEU A 1 90 ? -19.339 8.318 5.346 1.00 90.12 90 LEU A CA 1
ATOM 714 C C . LEU A 1 90 ? -18.203 7.380 5.768 1.00 90.12 90 LEU A C 1
ATOM 716 O O . LEU A 1 90 ? -18.227 6.218 5.366 1.00 90.12 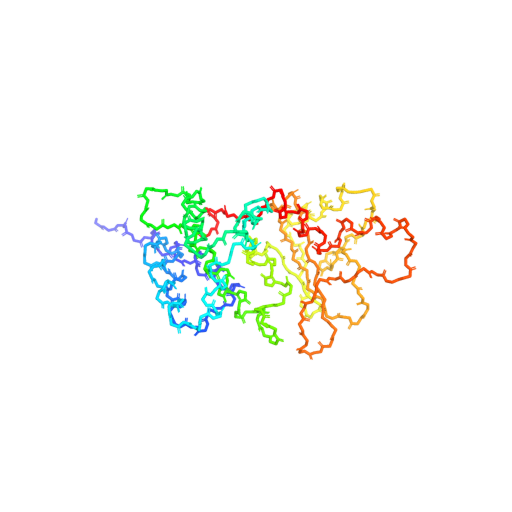90 LEU A O 1
ATOM 720 N N . ILE A 1 91 ? -17.259 7.850 6.590 1.00 90.06 91 ILE A N 1
ATOM 721 C CA . ILE A 1 91 ? -16.172 7.032 7.149 1.00 90.06 91 ILE A CA 1
ATOM 722 C C . ILE A 1 91 ? -16.744 5.907 8.012 1.00 90.06 91 ILE A C 1
ATOM 724 O O . ILE A 1 91 ? -16.413 4.741 7.792 1.00 90.06 91 ILE A O 1
ATOM 728 N N . ASP A 1 92 ? -17.648 6.232 8.938 1.00 88.12 92 ASP A N 1
ATOM 729 C CA . ASP A 1 92 ? -18.260 5.238 9.823 1.00 88.12 92 ASP A CA 1
ATOM 730 C C . ASP A 1 92 ? -18.997 4.161 9.019 1.00 88.12 92 ASP A C 1
ATOM 732 O O . ASP A 1 92 ? -18.807 2.960 9.229 1.00 88.12 92 ASP A O 1
ATOM 736 N N . ARG A 1 93 ? -19.801 4.580 8.037 1.00 89.69 93 ARG A N 1
ATOM 737 C CA . ARG A 1 93 ? -20.539 3.660 7.166 1.00 89.69 93 ARG A CA 1
ATOM 738 C C . ARG A 1 93 ? -19.610 2.813 6.300 1.00 89.69 93 ARG A C 1
ATOM 740 O O . ARG A 1 93 ? -19.896 1.636 6.075 1.00 89.69 93 ARG A O 1
ATOM 747 N N . PHE A 1 94 ? -18.535 3.404 5.784 1.00 90.88 94 PHE A N 1
ATOM 748 C CA . PHE A 1 94 ? -17.549 2.704 4.967 1.00 90.88 94 PHE A CA 1
ATOM 749 C C . PHE A 1 94 ? -16.938 1.538 5.744 1.00 90.88 94 PHE A C 1
ATOM 751 O O . PHE A 1 94 ? -16.979 0.402 5.268 1.00 90.88 94 PHE A O 1
ATOM 758 N N . TRP A 1 95 ? -16.458 1.793 6.963 1.00 90.88 95 TRP A N 1
ATOM 759 C CA . TRP A 1 95 ? -15.860 0.747 7.786 1.00 90.88 95 TRP A CA 1
ATOM 760 C C . TRP A 1 95 ? -16.886 -0.287 8.242 1.00 90.88 95 TRP A C 1
ATOM 762 O O . TRP A 1 95 ? -16.603 -1.476 8.138 1.00 90.88 95 TRP A O 1
ATOM 772 N N . GLN A 1 96 ? -18.101 0.116 8.632 1.00 88.50 96 GLN A N 1
ATOM 773 C CA . GLN A 1 96 ? -19.181 -0.828 8.967 1.00 88.50 96 GLN A CA 1
ATOM 774 C C . GLN A 1 96 ? -19.517 -1.785 7.815 1.00 88.50 96 GLN A C 1
ATOM 776 O O . GLN A 1 96 ? -19.770 -2.962 8.046 1.00 88.50 96 GLN A O 1
ATOM 781 N N . ARG A 1 97 ? -19.513 -1.304 6.565 1.00 88.12 97 ARG A N 1
ATOM 782 C CA . ARG A 1 97 ? -19.759 -2.148 5.382 1.00 88.12 97 ARG A CA 1
ATOM 783 C C . ARG A 1 97 ? -18.637 -3.158 5.137 1.00 88.12 97 ARG A C 1
ATOM 785 O O . ARG A 1 97 ? -18.893 -4.210 4.560 1.00 88.12 97 ARG A O 1
ATOM 792 N N . LEU A 1 98 ? -17.409 -2.809 5.507 1.00 86.44 98 LEU A N 1
ATOM 793 C CA . LEU A 1 98 ? -16.230 -3.652 5.333 1.00 86.44 98 LEU A CA 1
ATOM 794 C C . LEU A 1 98 ? -15.928 -4.538 6.546 1.00 86.44 98 LEU A C 1
ATOM 796 O O . LEU A 1 98 ? -14.932 -5.257 6.515 1.00 86.44 98 LEU A O 1
ATOM 800 N N . ASP A 1 99 ? -16.761 -4.481 7.586 1.00 86.38 99 ASP A N 1
ATOM 801 C CA . ASP A 1 99 ? -16.639 -5.316 8.772 1.00 86.38 99 ASP A CA 1
ATOM 802 C C . ASP A 1 99 ? -16.883 -6.796 8.408 1.00 86.38 99 ASP A C 1
ATOM 804 O O . ASP A 1 99 ? -18.007 -7.158 8.037 1.00 86.38 99 ASP A O 1
ATOM 808 N N . PRO A 1 100 ? -15.859 -7.666 8.478 1.00 82.25 100 PRO A N 1
ATOM 809 C CA . PRO A 1 100 ? -16.015 -9.089 8.186 1.00 82.25 100 PRO A CA 1
ATOM 810 C C . PRO A 1 100 ? -16.881 -9.805 9.228 1.00 82.25 100 PRO A C 1
ATOM 812 O O . PRO A 1 100 ? -17.519 -10.813 8.915 1.00 82.25 100 PRO A O 1
ATOM 815 N N . SER A 1 101 ? -16.904 -9.299 10.464 1.00 83.00 101 SER A N 1
ATOM 816 C CA . SER A 1 101 ? -17.593 -9.897 11.601 1.00 83.00 101 SER A CA 1
ATOM 817 C C . SER A 1 101 ? -18.457 -8.841 12.306 1.00 83.00 101 SER A C 1
ATOM 819 O O . SER A 1 101 ? -18.207 -8.463 13.446 1.00 83.00 101 SER A O 1
ATOM 821 N N . PRO A 1 102 ? -19.597 -8.433 11.722 1.00 78.19 102 PRO A N 1
ATOM 822 C CA . PRO A 1 102 ? -20.461 -7.406 12.319 1.00 78.19 102 PRO A CA 1
ATOM 823 C C . PRO A 1 102 ? -21.117 -7.833 13.650 1.00 78.19 102 PRO A C 1
ATOM 825 O O . PRO A 1 102 ? -21.853 -7.064 14.269 1.00 78.19 102 PRO A O 1
ATOM 828 N N . LEU A 1 103 ? -20.915 -9.085 14.080 1.00 79.19 103 LEU A N 1
ATOM 829 C CA . LEU A 1 103 ? -21.368 -9.602 15.372 1.00 79.19 103 LEU A CA 1
ATOM 830 C C . LEU A 1 103 ? -20.383 -9.292 16.508 1.00 79.19 103 LEU A C 1
ATOM 832 O O . LEU A 1 103 ? -20.758 -9.394 17.681 1.00 79.19 103 LEU A O 1
ATOM 836 N N . THR A 1 104 ? -19.140 -8.928 16.190 1.00 78.81 104 THR A N 1
ATOM 837 C CA . THR A 1 104 ? -18.168 -8.438 17.165 1.00 78.81 104 THR A CA 1
ATOM 838 C C . THR A 1 104 ? -18.298 -6.931 17.333 1.00 78.81 104 THR A C 1
ATOM 840 O O . THR A 1 104 ? -18.785 -6.209 16.474 1.00 78.81 104 THR A O 1
ATOM 843 N N . LYS A 1 105 ? -17.886 -6.427 18.501 1.00 80.75 105 LYS A N 1
ATOM 844 C CA . LYS A 1 105 ? -17.805 -4.973 18.724 1.00 80.75 105 LYS A CA 1
ATOM 845 C C . LYS A 1 105 ? -16.652 -4.330 17.959 1.00 80.75 105 LYS A C 1
ATOM 847 O O . LYS A 1 105 ? -16.617 -3.110 17.849 1.00 80.75 105 LYS A O 1
ATOM 852 N N . ALA A 1 106 ? -15.686 -5.149 17.564 1.00 88.44 106 ALA A N 1
ATOM 853 C CA . ALA A 1 106 ? -14.484 -4.718 16.899 1.00 88.44 106 ALA A CA 1
ATOM 854 C C . ALA A 1 106 ? -14.616 -4.949 15.402 1.00 88.44 106 ALA A C 1
ATOM 856 O O . ALA A 1 106 ? -15.198 -5.955 15.009 1.00 88.44 106 ALA A O 1
ATOM 857 N N . ASN A 1 107 ? -14.038 -4.039 14.626 1.00 91.81 107 ASN A N 1
ATOM 858 C CA . ASN A 1 107 ? -13.993 -4.138 13.176 1.00 91.81 107 ASN A CA 1
ATOM 859 C C . ASN A 1 107 ? -12.582 -4.555 12.752 1.00 91.81 107 ASN A C 1
ATOM 861 O O . ASN A 1 107 ? -11.652 -3.742 12.772 1.00 91.81 107 ASN A O 1
ATOM 865 N N . GLU A 1 108 ? -12.401 -5.824 12.390 1.00 90.56 108 GLU A N 1
ATOM 866 C CA . GLU A 1 108 ? -11.076 -6.384 12.105 1.00 90.56 108 GLU A CA 1
ATOM 867 C C . GLU A 1 108 ? -10.411 -5.721 10.898 1.00 90.56 108 GLU A C 1
ATOM 869 O O . GLU A 1 108 ? -9.199 -5.483 10.890 1.00 90.56 108 GLU A O 1
ATOM 874 N N . ARG A 1 109 ? -11.212 -5.339 9.900 1.00 91.88 109 ARG A N 1
ATOM 875 C CA . ARG A 1 109 ? -10.716 -4.649 8.712 1.00 91.88 109 ARG A CA 1
ATOM 876 C C . ARG A 1 109 ? -10.189 -3.250 9.043 1.00 91.88 109 ARG A C 1
ATOM 878 O O . ARG A 1 109 ? -9.178 -2.843 8.467 1.00 91.88 109 ARG A O 1
ATOM 885 N N . LEU A 1 110 ? -10.847 -2.519 9.940 1.00 93.50 110 LEU A N 1
ATOM 886 C CA . LEU A 1 110 ? -10.402 -1.205 10.410 1.00 93.50 110 LEU A CA 1
ATOM 887 C C . LEU A 1 110 ? -9.103 -1.310 11.219 1.00 93.50 110 LEU A C 1
ATOM 889 O O . LEU A 1 110 ? -8.172 -0.544 10.988 1.00 93.50 110 LEU A O 1
ATOM 893 N N . ILE A 1 111 ? -9.009 -2.297 12.112 1.00 94.56 111 ILE A N 1
ATOM 894 C CA . ILE A 1 111 ? -7.788 -2.575 12.887 1.00 94.56 111 ILE A CA 1
ATOM 895 C C . ILE A 1 111 ? -6.606 -2.822 11.946 1.00 94.56 111 ILE A C 1
ATOM 897 O O . ILE A 1 111 ? -5.537 -2.236 12.115 1.00 94.56 111 ILE A O 1
ATOM 901 N N . GLU A 1 112 ? -6.809 -3.635 10.911 1.00 94.00 112 GLU A N 1
ATOM 902 C CA . GLU A 1 112 ? -5.774 -3.889 9.915 1.00 94.00 112 GLU A CA 1
ATOM 903 C C . GLU A 1 112 ? -5.383 -2.622 9.143 1.00 94.00 112 GLU A C 1
ATOM 905 O O . GLU A 1 112 ? -4.206 -2.415 8.851 1.00 94.00 112 GLU A O 1
ATOM 910 N N . HIS A 1 113 ? -6.335 -1.736 8.837 1.00 95.44 113 HIS A N 1
ATOM 911 C CA . HIS A 1 113 ? -6.003 -0.442 8.242 1.00 95.44 113 HIS A CA 1
ATOM 912 C C . HIS A 1 113 ? -5.091 0.380 9.157 1.00 95.44 113 HIS A C 1
ATOM 914 O O . HIS A 1 113 ? -4.072 0.887 8.691 1.00 95.44 113 HIS A O 1
ATOM 920 N N . TYR A 1 114 ? -5.406 0.456 10.454 1.00 96.81 114 TYR A N 1
ATOM 921 C CA . TYR A 1 114 ? -4.568 1.160 11.423 1.00 96.81 114 TYR A CA 1
ATOM 922 C C . TYR A 1 114 ? -3.158 0.579 11.485 1.00 96.81 114 TYR A C 1
ATOM 924 O O . TYR A 1 114 ? -2.184 1.331 11.421 1.00 96.81 114 TYR A O 1
ATOM 932 N N . ARG A 1 115 ? -3.034 -0.753 11.515 1.00 96.06 115 ARG A N 1
ATOM 933 C CA . ARG A 1 115 ? -1.734 -1.430 11.465 1.00 96.06 115 ARG A CA 1
ATOM 934 C C . ARG A 1 115 ? -0.948 -1.044 10.212 1.00 96.06 115 ARG A C 1
ATOM 936 O O . ARG A 1 115 ? 0.238 -0.728 10.310 1.00 96.06 115 ARG A O 1
ATOM 943 N N . ARG A 1 116 ? -1.595 -1.032 9.041 1.00 96.00 116 ARG A N 1
ATOM 944 C CA . ARG A 1 116 ? -0.931 -0.709 7.771 1.00 96.00 116 ARG A CA 1
ATOM 945 C C . ARG A 1 116 ? -0.478 0.745 7.680 1.00 96.00 116 ARG A C 1
ATOM 947 O O . ARG A 1 116 ? 0.625 0.992 7.198 1.00 96.00 116 ARG A O 1
ATOM 954 N N . VAL A 1 117 ? -1.286 1.689 8.165 1.00 97.31 117 VAL A N 1
ATOM 955 C CA . VAL A 1 117 ? -0.912 3.112 8.233 1.00 97.31 117 VAL A CA 1
ATOM 956 C C . VAL A 1 117 ? 0.274 3.303 9.177 1.00 97.31 117 VAL A C 1
ATOM 958 O O . VAL A 1 117 ? 1.268 3.912 8.781 1.00 97.31 117 VAL A O 1
ATOM 961 N N . ALA A 1 118 ? 0.230 2.714 10.375 1.00 96.88 118 ALA A N 1
ATOM 962 C CA . ALA A 1 118 ? 1.338 2.776 11.328 1.00 96.88 118 ALA A CA 1
ATOM 963 C C . ALA A 1 118 ? 2.633 2.198 10.739 1.00 96.88 118 ALA A C 1
ATOM 965 O O . ALA A 1 118 ? 3.705 2.795 10.864 1.00 96.88 118 ALA A O 1
ATOM 966 N N . TYR A 1 119 ? 2.538 1.062 10.040 1.00 95.88 119 TYR A N 1
ATOM 967 C CA . TYR A 1 119 ? 3.689 0.438 9.392 1.00 95.88 119 TYR A CA 1
ATOM 968 C C . TYR A 1 119 ? 4.254 1.331 8.283 1.00 95.88 119 TYR A C 1
ATOM 970 O O . TYR A 1 119 ? 5.458 1.588 8.243 1.00 95.88 119 TYR A O 1
ATOM 978 N N . ALA A 1 120 ? 3.396 1.865 7.410 1.00 96.69 120 ALA A N 1
ATOM 979 C CA . ALA A 1 120 ? 3.829 2.756 6.341 1.00 96.69 120 ALA A CA 1
ATOM 980 C C . ALA A 1 120 ? 4.504 4.021 6.885 1.00 96.69 120 ALA A C 1
ATOM 982 O O . ALA A 1 120 ? 5.553 4.424 6.379 1.00 96.69 120 ALA A O 1
ATOM 983 N N . ARG A 1 121 ? 3.976 4.598 7.970 1.00 96.38 121 ARG A N 1
ATOM 984 C CA . ARG A 1 121 ? 4.608 5.727 8.660 1.00 96.38 121 ARG A CA 1
ATOM 985 C C . ARG A 1 121 ? 5.984 5.386 9.216 1.00 96.38 121 ARG A C 1
ATOM 987 O O . ARG A 1 121 ? 6.922 6.151 8.994 1.00 96.38 121 ARG A O 1
ATOM 994 N N . GLN A 1 122 ? 6.137 4.244 9.881 1.00 95.00 122 GLN A N 1
ATOM 995 C CA . GLN A 1 122 ? 7.417 3.862 10.478 1.00 95.00 122 GLN A CA 1
ATOM 996 C C . GLN A 1 122 ? 8.477 3.495 9.423 1.00 95.00 122 GLN A C 1
AT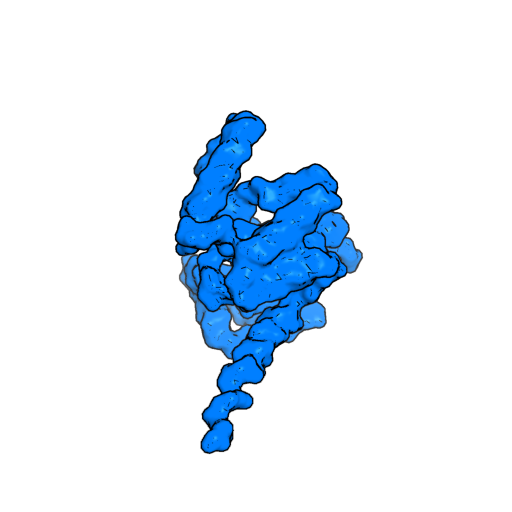OM 998 O O . GLN A 1 122 ? 9.632 3.907 9.536 1.00 95.00 122 GLN A O 1
ATOM 1003 N N . TYR A 1 123 ? 8.102 2.748 8.380 1.00 93.94 123 TYR A N 1
ATOM 1004 C CA . TYR A 1 123 ? 9.059 2.150 7.437 1.00 93.94 123 TYR A CA 1
ATOM 1005 C C . TYR A 1 123 ? 9.235 2.909 6.122 1.00 93.94 123 TYR A C 1
ATOM 1007 O O . TYR A 1 123 ? 10.309 2.848 5.513 1.00 93.94 123 TYR A O 1
ATOM 1015 N N . TYR A 1 124 ? 8.211 3.637 5.683 1.00 95.31 124 TYR A N 1
ATOM 1016 C CA . TYR A 1 124 ? 8.189 4.347 4.399 1.00 95.31 124 TYR A CA 1
ATOM 1017 C C . TYR A 1 124 ? 8.024 5.863 4.566 1.00 95.31 124 TYR A C 1
ATOM 1019 O O . TYR A 1 124 ? 8.136 6.609 3.600 1.00 95.31 124 TYR A O 1
ATOM 1027 N N . GLY A 1 125 ? 7.841 6.329 5.803 1.00 94.00 125 GLY A N 1
ATOM 1028 C CA . GLY A 1 125 ? 7.695 7.731 6.183 1.00 94.00 125 GLY A CA 1
ATOM 1029 C C . GLY A 1 125 ? 8.977 8.547 6.318 1.00 94.00 125 GLY A C 1
ATOM 1030 O O . GLY A 1 125 ? 8.931 9.749 6.587 1.00 94.00 125 GLY A O 1
ATOM 1031 N N . GLN A 1 126 ? 10.146 7.915 6.214 1.00 86.12 126 GLN A N 1
ATOM 1032 C CA . GLN A 1 126 ? 11.404 8.610 6.460 1.00 86.12 126 GLN A CA 1
ATOM 1033 C C . GLN A 1 126 ? 11.740 9.564 5.306 1.00 86.12 126 GLN A C 1
ATOM 1035 O O . GLN A 1 126 ? 11.959 9.143 4.174 1.00 86.12 126 GLN A O 1
ATOM 1040 N N . GLY A 1 127 ? 11.856 10.859 5.614 1.00 83.25 127 GLY A N 1
ATOM 1041 C CA . GLY A 1 127 ? 12.241 11.885 4.638 1.00 83.25 127 GLY A CA 1
ATOM 1042 C C . GLY A 1 127 ? 11.112 12.334 3.703 1.00 83.25 127 GLY A C 1
ATOM 1043 O O . GLY A 1 127 ? 11.361 13.167 2.834 1.00 83.25 127 GLY A O 1
ATOM 1044 N N . GLN A 1 128 ? 9.892 11.823 3.889 1.00 90.00 128 GLN A N 1
ATOM 1045 C CA . GLN A 1 128 ? 8.697 12.211 3.142 1.00 90.00 128 GLN A CA 1
ATOM 1046 C C . GLN A 1 128 ? 7.464 12.013 4.029 1.00 90.00 128 GLN A C 1
ATOM 1048 O O . GLN A 1 128 ? 7.225 10.912 4.514 1.00 90.00 128 GLN A O 1
ATOM 1053 N N . PHE A 1 129 ? 6.671 13.069 4.215 1.00 93.06 129 PHE A N 1
ATOM 1054 C CA . PHE A 1 129 ? 5.343 12.952 4.813 1.00 93.06 129 PHE A CA 1
ATOM 1055 C C . PHE A 1 129 ? 4.284 12.812 3.698 1.00 93.06 129 PHE A C 1
ATOM 1057 O O . PHE A 1 129 ? 4.380 13.550 2.708 1.00 93.06 129 PHE A O 1
ATOM 1064 N N . PRO A 1 130 ? 3.304 11.895 3.824 1.00 95.69 130 PRO A N 1
ATOM 1065 C CA . PRO A 1 130 ? 3.184 10.894 4.892 1.00 95.69 130 PRO A CA 1
ATOM 1066 C C . PRO A 1 130 ? 4.137 9.696 4.721 1.00 95.69 130 PRO A C 1
ATOM 1068 O O . PRO A 1 130 ? 4.616 9.147 5.713 1.00 95.69 130 PRO A O 1
ATOM 1071 N N . TRP A 1 131 ? 4.450 9.306 3.487 1.00 95.94 131 TRP A N 1
ATOM 1072 C CA . TRP A 1 131 ? 5.373 8.222 3.137 1.00 95.94 131 TRP A CA 1
ATOM 1073 C C . TRP A 1 131 ? 5.774 8.317 1.664 1.00 95.94 131 TRP A C 1
ATOM 1075 O O . TRP A 1 131 ? 5.283 9.172 0.929 1.00 95.94 131 TRP A O 1
ATOM 1085 N N . ASP A 1 132 ? 6.712 7.470 1.252 1.00 96.19 132 ASP A N 1
ATOM 1086 C CA . ASP A 1 132 ? 7.078 7.266 -0.148 1.00 96.19 132 ASP A CA 1
ATOM 1087 C C . ASP A 1 132 ? 6.126 6.287 -0.868 1.00 96.19 132 ASP A C 1
ATOM 1089 O O . ASP A 1 132 ? 5.195 5.761 -0.255 1.00 96.19 132 ASP A O 1
ATOM 1093 N N . ASP A 1 133 ? 6.334 6.030 -2.164 1.00 96.62 133 ASP A N 1
ATOM 1094 C CA . ASP A 1 133 ? 5.382 5.253 -2.979 1.00 96.62 133 ASP A CA 1
ATOM 1095 C C . ASP A 1 133 ? 5.191 3.805 -2.484 1.00 96.62 133 ASP A C 1
ATOM 1097 O O . ASP A 1 133 ? 4.176 3.168 -2.772 1.00 96.62 133 ASP A O 1
ATOM 1101 N N . ARG A 1 134 ? 6.121 3.276 -1.679 1.00 97.31 134 ARG A N 1
ATOM 1102 C CA . ARG A 1 134 ? 5.954 1.973 -1.017 1.00 97.31 134 ARG A CA 1
ATOM 1103 C C . ARG A 1 134 ? 4.855 2.023 0.041 1.00 97.31 134 ARG A C 1
ATOM 1105 O O . ARG A 1 134 ? 4.093 1.069 0.178 1.00 97.31 134 ARG A O 1
ATOM 1112 N N . GLY A 1 135 ? 4.737 3.139 0.762 1.00 96.38 135 GLY A N 1
ATOM 1113 C CA . GLY A 1 135 ? 3.663 3.357 1.728 1.00 96.38 135 GLY A CA 1
ATOM 1114 C C . GLY A 1 135 ? 2.285 3.372 1.075 1.00 96.38 135 GLY A C 1
ATOM 1115 O O . GLY A 1 135 ? 1.368 2.751 1.605 1.00 96.38 135 GLY A O 1
ATOM 1116 N N . GLU A 1 136 ? 2.162 3.959 -0.118 1.00 95.25 136 GLU A N 1
ATOM 1117 C CA . GLU A 1 136 ? 0.916 3.959 -0.899 1.00 95.25 136 GLU A CA 1
ATOM 1118 C C . GLU A 1 136 ? 0.423 2.530 -1.183 1.00 95.25 136 GLU A C 1
ATOM 1120 O O . GLU A 1 136 ? -0.729 2.178 -0.916 1.00 95.25 136 GLU A O 1
ATOM 1125 N N . VAL A 1 137 ? 1.323 1.672 -1.674 1.00 96.38 137 VAL A N 1
ATOM 1126 C CA . VAL A 1 137 ? 1.021 0.267 -1.988 1.00 96.38 137 VAL A CA 1
ATOM 1127 C C . VAL A 1 137 ? 0.752 -0.539 -0.711 1.00 96.38 137 VAL A C 1
ATOM 1129 O O . VAL A 1 137 ? -0.215 -1.302 -0.657 1.00 96.38 137 VAL A O 1
ATOM 1132 N N . TYR A 1 138 ? 1.550 -0.335 0.342 1.00 95.69 138 TYR A N 1
ATOM 1133 C CA . TYR A 1 138 ? 1.428 -1.082 1.596 1.00 95.69 138 TYR A CA 1
ATOM 1134 C C . TYR A 1 138 ? 0.142 -0.745 2.363 1.00 95.69 138 TYR A C 1
ATOM 1136 O O . TYR A 1 138 ? -0.531 -1.650 2.852 1.00 95.69 138 TYR A O 1
ATOM 1144 N N . VAL A 1 139 ? -0.263 0.528 2.450 1.00 95.31 139 VAL A N 1
ATOM 1145 C CA . VAL A 1 139 ? -1.532 0.902 3.109 1.00 95.31 139 VAL A CA 1
ATOM 1146 C C . VAL A 1 139 ? -2.718 0.228 2.421 1.00 95.31 139 VAL A C 1
ATOM 1148 O O . VAL A 1 139 ? -3.640 -0.268 3.079 1.00 95.31 139 VAL A O 1
ATOM 1151 N N . ARG A 1 140 ? -2.669 0.159 1.090 1.00 94.12 140 ARG A N 1
ATOM 1152 C CA . ARG A 1 140 ? -3.740 -0.394 0.271 1.00 94.12 140 ARG A CA 1
ATOM 1153 C C . ARG A 1 140 ? -3.832 -1.916 0.349 1.00 94.12 140 ARG A C 1
ATOM 1155 O O . ARG A 1 140 ? -4.914 -2.455 0.617 1.00 94.12 140 ARG A O 1
ATOM 1162 N N . PHE A 1 141 ? -2.719 -2.606 0.115 1.00 93.56 141 PHE A N 1
ATOM 1163 C CA . PHE A 1 141 ? -2.695 -4.059 -0.085 1.00 93.56 141 PHE A CA 1
ATOM 1164 C C . PHE A 1 141 ? -2.067 -4.835 1.074 1.00 93.56 141 PHE A C 1
ATOM 1166 O O . PHE A 1 141 ? -2.265 -6.039 1.171 1.00 93.56 141 PHE A O 1
ATOM 1173 N N . GLY A 1 142 ? -1.387 -4.153 1.992 1.00 93.25 142 GLY A N 1
ATOM 1174 C CA . GLY A 1 142 ? -0.656 -4.777 3.086 1.00 93.25 142 GLY A CA 1
ATOM 1175 C C . GLY A 1 142 ? 0.703 -5.310 2.646 1.00 93.25 142 GLY A C 1
ATOM 1176 O O . GLY A 1 142 ? 1.277 -4.881 1.638 1.00 93.25 142 GLY A O 1
ATOM 1177 N N . LYS A 1 143 ? 1.220 -6.249 3.439 1.00 93.19 143 LYS A N 1
ATOM 1178 C CA . LYS A 1 143 ? 2.509 -6.894 3.202 1.00 93.19 143 LYS A CA 1
ATOM 1179 C C . LYS A 1 143 ? 2.491 -7.660 1.870 1.00 93.19 143 LYS A C 1
ATOM 1181 O O . LYS A 1 143 ? 1.547 -8.407 1.635 1.00 93.19 143 LYS A O 1
ATOM 1186 N N . PRO A 1 144 ? 3.515 -7.499 1.019 1.00 95.50 144 PRO A N 1
ATOM 1187 C CA . PRO A 1 144 ? 3.665 -8.315 -0.181 1.00 95.50 144 PRO A CA 1
ATOM 1188 C C . PRO A 1 144 ? 4.082 -9.751 0.148 1.00 95.50 144 PRO A C 1
ATOM 1190 O O . PRO A 1 144 ? 4.796 -9.996 1.125 1.00 95.50 144 PRO A O 1
ATOM 1193 N N . ASP A 1 145 ? 3.714 -10.685 -0.725 1.00 95.00 145 ASP A N 1
ATOM 1194 C CA . ASP A 1 145 ? 4.044 -12.107 -0.583 1.00 95.00 145 ASP A CA 1
ATOM 1195 C C . ASP A 1 145 ? 5.529 -12.380 -0.858 1.00 95.00 145 ASP A C 1
ATOM 1197 O O . ASP A 1 145 ? 6.134 -13.287 -0.285 1.00 95.00 145 ASP A O 1
ATOM 1201 N N . HIS A 1 146 ? 6.152 -11.557 -1.708 1.00 96.94 146 HIS A N 1
ATOM 1202 C CA . HIS A 1 146 ? 7.589 -11.605 -1.962 1.00 96.94 146 HIS A CA 1
ATOM 1203 C C . HIS A 1 146 ? 8.179 -10.214 -2.171 1.00 96.94 146 HIS A C 1
ATOM 1205 O O . HIS A 1 146 ? 7.555 -9.333 -2.764 1.00 96.94 146 HIS A O 1
ATOM 1211 N N . THR A 1 147 ? 9.422 -10.034 -1.720 1.00 97.06 147 THR A N 1
ATOM 1212 C CA . THR A 1 147 ? 10.202 -8.813 -1.949 1.00 97.06 147 THR A CA 1
ATOM 1213 C C . THR A 1 147 ? 11.638 -9.152 -2.303 1.00 97.06 147 THR A C 1
ATOM 1215 O O . THR A 1 147 ? 12.203 -10.113 -1.787 1.00 97.06 147 THR A O 1
ATOM 1218 N N . SER A 1 148 ? 12.263 -8.325 -3.134 1.00 97.25 148 SER A N 1
ATOM 1219 C CA . SER A 1 148 ? 13.713 -8.331 -3.335 1.00 97.25 148 SER A CA 1
ATOM 1220 C C . SER A 1 148 ? 14.185 -6.921 -3.644 1.00 97.25 148 SER A C 1
ATOM 1222 O O . SER A 1 148 ? 13.443 -6.098 -4.186 1.00 97.25 148 SER A O 1
ATOM 1224 N N . LYS A 1 149 ? 15.438 -6.630 -3.304 1.00 95.75 149 LYS A N 1
ATOM 1225 C CA . LYS A 1 149 ? 16.030 -5.303 -3.472 1.00 95.75 149 LYS A CA 1
ATOM 1226 C C . LYS A 1 149 ? 17.471 -5.396 -3.931 1.00 95.75 149 LYS A C 1
ATOM 1228 O O . LYS A 1 149 ? 18.171 -6.361 -3.648 1.00 95.75 149 LYS A O 1
ATOM 1233 N N . SER A 1 150 ? 17.961 -4.349 -4.583 1.00 94.19 150 SER A N 1
ATOM 1234 C CA . SER A 1 150 ? 19.286 -4.348 -5.216 1.00 94.19 150 SER A CA 1
ATOM 1235 C C . SER A 1 150 ? 20.457 -4.656 -4.271 1.00 94.19 150 SER A C 1
ATOM 1237 O O . SER A 1 150 ? 21.494 -5.136 -4.723 1.00 94.19 150 SER A O 1
ATOM 1239 N N . GLY A 1 151 ? 20.311 -4.372 -2.972 1.00 91.75 151 GLY A N 1
ATOM 1240 C CA . GLY A 1 151 ? 21.316 -4.664 -1.942 1.00 91.75 151 GLY A CA 1
ATOM 1241 C C . GLY A 1 151 ? 21.146 -6.005 -1.223 1.00 91.75 151 GLY A C 1
ATOM 1242 O O . GLY A 1 151 ? 21.982 -6.335 -0.389 1.00 91.75 151 GLY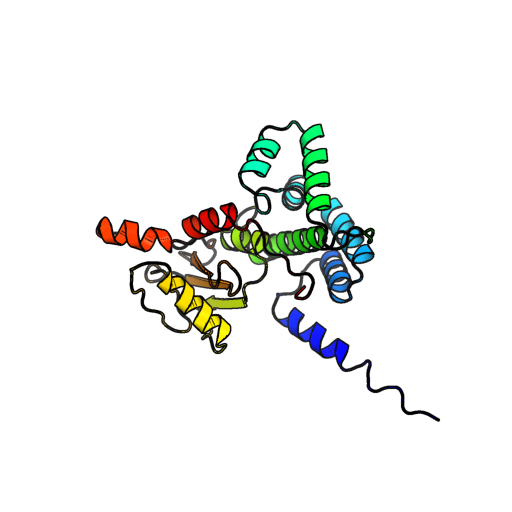 A O 1
ATOM 1243 N N . ASP A 1 152 ? 20.073 -6.741 -1.502 1.00 94.19 152 ASP A N 1
ATOM 1244 C CA . ASP A 1 152 ? 19.695 -7.989 -0.837 1.00 94.19 152 ASP A CA 1
ATOM 1245 C C . ASP A 1 152 ? 18.764 -8.768 -1.776 1.00 94.19 152 ASP A C 1
ATOM 1247 O O . ASP A 1 152 ? 17.538 -8.630 -1.746 1.00 94.19 152 ASP A O 1
ATOM 1251 N N . ILE A 1 153 ? 19.387 -9.491 -2.708 1.00 96.31 153 ILE A N 1
ATOM 1252 C CA . ILE A 1 153 ? 18.684 -10.191 -3.780 1.00 96.31 153 ILE A CA 1
ATOM 1253 C C . ILE A 1 153 ? 18.036 -11.448 -3.210 1.00 96.31 153 ILE A C 1
ATOM 1255 O O . ILE A 1 153 ? 18.732 -12.387 -2.822 1.00 96.31 153 ILE A O 1
ATOM 1259 N N . GLN A 1 154 ? 16.709 -11.477 -3.235 1.00 95.88 154 GLN A N 1
ATOM 1260 C CA . GLN A 1 154 ? 15.905 -12.621 -2.826 1.00 95.88 154 GLN A CA 1
ATOM 1261 C C . GLN A 1 154 ? 15.272 -13.248 -4.067 1.00 95.88 154 GLN A C 1
ATOM 1263 O O . GLN A 1 154 ? 14.443 -12.632 -4.734 1.00 95.88 154 GLN A O 1
ATOM 1268 N N . ASN A 1 155 ? 15.690 -14.466 -4.407 1.00 95.44 155 ASN A N 1
ATOM 1269 C CA . ASN A 1 155 ? 15.091 -15.206 -5.516 1.00 95.44 155 ASN A CA 1
ATOM 1270 C C . ASN A 1 155 ? 13.752 -15.807 -5.079 1.00 95.44 155 ASN A C 1
ATOM 1272 O O . ASN A 1 155 ? 13.647 -16.359 -3.986 1.00 95.44 155 ASN A O 1
ATOM 1276 N N . GLU A 1 156 ? 12.759 -15.762 -5.959 1.00 93.81 156 GLU A N 1
ATOM 1277 C CA . GLU A 1 156 ? 11.472 -16.421 -5.765 1.00 93.81 156 GLU A CA 1
ATOM 1278 C C . GLU A 1 156 ? 11.678 -17.929 -5.813 1.00 93.81 156 GLU A C 1
ATOM 1280 O O . GLU A 1 156 ? 11.883 -18.507 -6.882 1.00 93.81 156 GLU A O 1
ATOM 1285 N N . MET A 1 157 ? 11.649 -18.576 -4.654 1.00 91.31 157 MET A N 1
ATOM 1286 C CA . MET A 1 157 ? 11.722 -20.037 -4.568 1.00 91.31 157 MET A CA 1
ATOM 1287 C C . MET A 1 157 ? 10.334 -20.678 -4.527 1.00 91.31 157 MET A C 1
ATOM 1289 O O . MET A 1 157 ? 10.199 -21.856 -4.853 1.00 91.31 157 MET A O 1
ATOM 1293 N N . ASP A 1 158 ? 9.321 -19.905 -4.138 1.00 95.06 158 ASP A N 1
ATOM 1294 C CA . ASP A 1 158 ? 7.934 -20.343 -4.087 1.00 95.06 158 ASP A CA 1
ATOM 1295 C C . ASP A 1 158 ? 7.322 -20.383 -5.494 1.00 95.06 158 ASP A C 1
ATOM 1297 O O . ASP A 1 158 ? 7.468 -19.450 -6.290 1.00 95.06 158 ASP A O 1
ATOM 1301 N N . ARG A 1 159 ? 6.636 -21.487 -5.795 1.00 95.38 159 ARG A N 1
ATOM 1302 C CA . ARG A 1 159 ? 5.987 -21.713 -7.083 1.00 95.38 159 ARG A CA 1
ATOM 1303 C C . ARG A 1 159 ? 4.823 -20.757 -7.310 1.00 95.38 159 ARG A C 1
ATOM 1305 O O . ARG A 1 159 ? 4.657 -20.299 -8.432 1.00 95.38 159 ARG A O 1
ATOM 1312 N N . GLU A 1 160 ? 4.055 -20.445 -6.273 1.00 95.94 160 GLU A N 1
ATOM 1313 C CA . GLU A 1 160 ? 2.915 -19.534 -6.380 1.00 95.94 160 GLU A CA 1
ATOM 1314 C C . GLU A 1 160 ? 3.376 -18.134 -6.794 1.00 95.94 160 GLU A C 1
ATOM 1316 O O . GLU A 1 160 ? 2.816 -17.532 -7.708 1.00 95.94 160 GLU A O 1
ATOM 1321 N N . ILE A 1 161 ? 4.492 -17.673 -6.228 1.00 96.94 161 ILE A N 1
ATOM 1322 C CA . ILE A 1 161 ? 5.110 -16.397 -6.594 1.00 96.94 161 ILE A CA 1
ATOM 1323 C C . ILE A 1 161 ? 5.647 -16.435 -8.029 1.00 96.94 161 ILE A C 1
ATOM 1325 O O . ILE A 1 161 ? 5.444 -15.493 -8.796 1.00 96.94 161 ILE A O 1
ATOM 1329 N N . GLN A 1 162 ? 6.317 -17.518 -8.432 1.00 96.81 162 GLN A N 1
ATOM 1330 C CA . GLN A 1 162 ? 6.803 -17.669 -9.809 1.00 96.81 162 GLN A CA 1
ATOM 1331 C C . GLN A 1 162 ? 5.651 -17.660 -10.826 1.00 96.81 162 GLN A C 1
ATOM 1333 O O . GLN A 1 162 ? 5.738 -16.970 -11.846 1.00 96.81 162 GLN A O 1
ATOM 1338 N N . ASP A 1 163 ? 4.571 -18.385 -10.534 1.00 96.06 163 ASP A N 1
ATOM 1339 C CA . ASP A 1 163 ? 3.378 -18.455 -11.374 1.00 96.06 163 ASP A CA 1
ATOM 1340 C C . ASP A 1 163 ? 2.665 -17.093 -11.418 1.00 96.06 163 ASP A C 1
ATOM 1342 O O . ASP A 1 163 ? 2.290 -16.643 -12.499 1.00 96.06 163 ASP A O 1
ATOM 1346 N N . ALA A 1 164 ? 2.569 -16.374 -10.295 1.00 96.06 164 ALA A N 1
ATOM 1347 C CA . ALA A 1 164 ? 2.033 -15.014 -10.230 1.00 96.06 164 ALA A CA 1
ATOM 1348 C C . ALA A 1 164 ? 2.814 -14.037 -11.125 1.00 96.06 164 ALA A C 1
ATOM 1350 O O . ALA A 1 164 ? 2.224 -13.323 -11.939 1.00 96.06 164 ALA A O 1
ATOM 1351 N N . ARG A 1 165 ? 4.152 -14.041 -11.050 1.00 95.75 165 ARG A N 1
ATOM 1352 C CA . ARG A 1 165 ? 5.010 -13.216 -11.922 1.00 95.75 165 ARG A CA 1
ATOM 1353 C C . ARG A 1 165 ? 4.847 -13.588 -13.396 1.00 95.75 165 ARG A C 1
ATOM 1355 O O . ARG A 1 165 ? 4.805 -12.714 -14.264 1.00 95.75 165 ARG A O 1
ATOM 1362 N N . GLN A 1 166 ? 4.718 -14.880 -13.692 1.00 95.12 166 GLN A N 1
ATOM 1363 C CA . GLN A 1 166 ? 4.488 -15.362 -15.051 1.00 95.12 166 GLN A CA 1
ATOM 1364 C C . GLN A 1 166 ? 3.103 -14.962 -15.580 1.00 95.12 166 GLN A C 1
ATOM 1366 O O . GLN A 1 166 ? 2.975 -14.561 -16.739 1.00 95.12 166 GLN A O 1
ATOM 1371 N N . ASN A 1 167 ? 2.070 -15.030 -14.744 1.00 94.12 167 ASN A N 1
ATOM 1372 C CA . ASN A 1 167 ? 0.721 -14.589 -15.078 1.00 94.12 167 ASN A CA 1
ATOM 1373 C C . ASN A 1 167 ? 0.689 -13.087 -15.343 1.00 94.12 167 ASN A C 1
ATOM 1375 O O . ASN A 1 167 ? 0.115 -12.676 -16.352 1.00 94.12 167 ASN A O 1
ATOM 1379 N N . TYR A 1 168 ? 1.363 -12.293 -14.506 1.00 93.81 168 TYR A N 1
ATOM 1380 C CA . TYR A 1 168 ? 1.469 -10.845 -14.654 1.00 93.81 168 TYR A CA 1
ATOM 1381 C C . TYR A 1 168 ? 1.965 -10.451 -16.053 1.00 93.81 168 TYR A C 1
ATOM 1383 O O . TYR A 1 168 ? 1.284 -9.704 -16.757 1.00 93.81 168 TYR A O 1
ATOM 1391 N N . VAL A 1 169 ? 3.080 -11.032 -16.521 1.00 92.75 169 VAL A N 1
ATOM 1392 C CA . VAL A 1 169 ? 3.613 -10.745 -17.871 1.00 92.75 169 VAL A CA 1
ATOM 1393 C C . VAL A 1 169 ? 2.760 -11.320 -19.005 1.00 92.75 169 VAL A C 1
ATOM 1395 O O . VAL A 1 169 ? 2.770 -10.801 -20.120 1.00 92.75 169 VAL A O 1
ATOM 1398 N N . ASN A 1 170 ? 2.000 -12.388 -18.750 1.00 91.12 170 ASN A N 1
ATOM 1399 C CA . ASN A 1 170 ? 1.138 -13.012 -19.756 1.00 91.12 170 ASN A CA 1
ATOM 1400 C C . ASN A 1 170 ? -0.153 -12.215 -20.011 1.00 91.12 170 ASN A C 1
ATOM 1402 O O . ASN A 1 170 ? -0.835 -12.462 -21.009 1.00 91.12 170 ASN A O 1
ATOM 1406 N N . ARG A 1 171 ? -0.497 -11.238 -19.156 1.00 86.31 171 ARG A N 1
ATOM 1407 C CA . ARG A 1 171 ? -1.689 -10.382 -19.331 1.00 86.31 171 ARG A CA 1
ATOM 1408 C C . ARG A 1 171 ? -1.614 -9.482 -20.560 1.00 86.31 171 ARG A C 1
ATOM 1410 O O . ARG A 1 171 ? -2.643 -8.959 -21.005 1.00 86.31 171 ARG A O 1
ATOM 1417 N N . ARG A 1 172 ? -0.412 -9.237 -21.086 1.00 82.06 172 ARG A N 1
ATOM 1418 C CA . ARG A 1 172 ? -0.178 -8.380 -22.255 1.00 82.06 172 ARG A CA 1
ATOM 1419 C C . ARG A 1 172 ? 0.699 -9.103 -23.271 1.00 82.06 172 ARG A C 1
ATOM 1421 O O . ARG A 1 172 ? 1.358 -10.090 -22.980 1.00 82.06 172 ARG A O 1
ATOM 1428 N N . ARG A 1 173 ? 0.712 -8.598 -24.505 1.00 71.12 173 ARG A N 1
ATOM 1429 C CA . ARG A 1 173 ? 1.395 -9.242 -25.643 1.00 71.12 173 ARG A CA 1
ATOM 1430 C C . ARG A 1 173 ? 2.919 -9.058 -25.657 1.00 71.12 173 ARG A C 1
ATOM 1432 O O . ARG A 1 173 ? 3.563 -9.491 -26.609 1.00 71.12 173 ARG A O 1
ATOM 1439 N N . ILE A 1 174 ? 3.496 -8.415 -24.644 1.00 77.62 174 ILE A N 1
ATOM 1440 C CA . ILE A 1 174 ? 4.929 -8.120 -24.587 1.00 77.62 174 ILE A CA 1
ATOM 1441 C C . ILE A 1 174 ? 5.615 -9.186 -23.757 1.00 77.62 174 ILE A C 1
ATOM 1443 O O . ILE A 1 174 ? 5.305 -9.364 -22.582 1.00 77.62 174 ILE A O 1
ATOM 1447 N N . ALA A 1 175 ? 6.594 -9.851 -24.359 1.00 72.44 175 ALA A N 1
ATOM 1448 C CA . ALA A 1 175 ? 7.452 -10.786 -23.654 1.00 72.44 175 ALA A CA 1
ATOM 1449 C C . ALA A 1 175 ? 8.507 -10.017 -22.842 1.00 72.44 175 ALA A C 1
ATOM 1451 O O . ALA A 1 175 ? 9.644 -9.839 -23.288 1.00 72.44 175 ALA A O 1
ATOM 1452 N N . LEU A 1 176 ? 8.130 -9.538 -21.654 1.00 86.00 176 LEU A N 1
ATOM 1453 C CA . LEU A 1 176 ? 9.110 -9.078 -20.674 1.00 86.00 176 LEU A CA 1
ATOM 1454 C C . LEU A 1 176 ? 9.878 -10.279 -20.130 1.00 86.00 176 LEU A C 1
ATOM 1456 O O . LEU A 1 176 ? 9.320 -11.340 -19.852 1.00 86.00 176 LEU A O 1
ATOM 1460 N N . ARG A 1 177 ? 11.196 -10.123 -20.015 1.00 87.44 177 ARG A N 1
ATOM 1461 C CA . ARG A 1 177 ? 12.057 -11.192 -19.521 1.00 87.44 177 ARG A CA 1
ATOM 1462 C C . ARG A 1 177 ? 12.025 -11.199 -18.000 1.00 87.44 177 ARG A C 1
ATOM 1464 O O . ARG A 1 177 ? 12.638 -10.339 -17.379 1.00 87.44 177 ARG A O 1
ATOM 1471 N N . ILE A 1 178 ? 11.435 -12.239 -17.426 1.00 92.56 178 ILE A N 1
ATOM 1472 C CA . ILE A 1 178 ? 11.520 -12.498 -15.989 1.00 92.56 178 ILE A CA 1
ATOM 1473 C C . ILE A 1 178 ? 12.924 -13.010 -15.655 1.00 92.56 178 ILE A C 1
ATOM 1475 O O . ILE A 1 178 ? 13.470 -13.900 -16.319 1.00 92.56 178 ILE A O 1
ATOM 1479 N N . ARG A 1 179 ? 13.529 -12.427 -14.623 1.00 94.69 179 ARG A N 1
ATOM 1480 C CA . ARG A 1 179 ? 14.757 -12.920 -14.001 1.00 94.69 179 ARG A CA 1
ATOM 1481 C C . ARG A 1 179 ? 14.491 -13.062 -12.502 1.00 94.69 179 ARG A C 1
ATOM 1483 O O . ARG A 1 179 ? 14.073 -12.074 -11.898 1.00 94.69 179 ARG A O 1
ATOM 1490 N N . PRO A 1 180 ? 14.731 -14.243 -11.905 1.00 95.00 180 PRO A N 1
ATOM 1491 C CA . PRO A 1 180 ? 14.558 -14.415 -10.471 1.00 95.00 180 PRO A CA 1
ATOM 1492 C C . PRO A 1 180 ? 15.344 -13.370 -9.687 1.00 95.00 180 PRO A C 1
ATOM 1494 O O . PRO A 1 180 ? 16.475 -13.031 -10.056 1.00 95.00 180 PRO A O 1
ATOM 1497 N N . GLY A 1 181 ? 14.718 -12.824 -8.652 1.00 95.88 181 GLY A N 1
ATOM 1498 C CA . GLY A 1 181 ? 15.346 -11.832 -7.796 1.00 95.88 181 GLY A CA 1
ATOM 1499 C C . GLY A 1 181 ? 15.488 -10.433 -8.395 1.00 95.88 181 GLY A C 1
ATOM 1500 O O . GLY A 1 181 ? 15.987 -9.573 -7.680 1.00 95.88 181 GLY A O 1
ATOM 1501 N N . GLN A 1 182 ? 15.051 -10.166 -9.634 1.00 96.69 182 GLN A N 1
ATOM 1502 C CA . GLN A 1 182 ? 15.140 -8.850 -10.297 1.00 96.69 182 GLN A CA 1
ATOM 1503 C C . GLN A 1 182 ? 13.764 -8.338 -10.754 1.00 96.69 182 GLN A C 1
ATOM 1505 O O . GLN A 1 182 ? 12.950 -9.176 -11.131 1.00 96.69 182 GLN A O 1
ATOM 1510 N N . PRO A 1 183 ? 13.549 -7.008 -10.828 1.00 96.81 183 PRO A N 1
ATOM 1511 C CA . PRO A 1 183 ? 12.354 -6.388 -11.412 1.00 96.81 183 PRO A CA 1
ATOM 1512 C C . PRO A 1 183 ? 12.005 -6.898 -12.818 1.00 96.81 183 PRO A C 1
ATOM 1514 O O . PRO A 1 183 ? 12.897 -7.079 -13.657 1.00 96.81 183 PRO A O 1
ATOM 1517 N N . ILE A 1 184 ? 10.712 -7.078 -13.092 1.00 95.31 184 ILE A N 1
ATOM 1518 C CA . ILE A 1 184 ? 10.139 -7.276 -14.432 1.00 95.31 184 ILE A CA 1
ATOM 1519 C C . ILE A 1 184 ? 10.171 -5.952 -15.184 1.00 95.31 184 ILE A C 1
ATOM 1521 O O . ILE A 1 184 ? 10.566 -5.918 -16.356 1.00 95.31 184 ILE A O 1
ATOM 1525 N N . PHE A 1 185 ? 9.754 -4.865 -14.526 1.00 95.56 185 PHE A N 1
ATOM 1526 C CA . PHE A 1 185 ? 9.776 -3.548 -15.139 1.00 95.56 185 PHE A CA 1
ATOM 1527 C C . PHE A 1 185 ? 11.223 -3.044 -15.267 1.00 95.56 185 PHE A C 1
ATOM 1529 O O . PHE A 1 185 ? 12.016 -3.161 -14.326 1.00 95.56 185 PHE A O 1
ATOM 1536 N N . PRO A 1 186 ? 11.625 -2.469 -16.416 1.00 94.62 186 PRO A N 1
ATOM 1537 C CA . PRO A 1 186 ? 12.996 -2.014 -16.579 1.00 94.62 186 PRO A CA 1
ATOM 1538 C C . PRO A 1 186 ? 13.291 -0.810 -15.676 1.00 94.62 186 PRO A C 1
ATOM 1540 O O . PRO A 1 186 ? 12.749 0.277 -15.864 1.00 94.62 186 PRO A O 1
ATOM 1543 N N . VAL A 1 187 ? 14.209 -0.991 -14.726 1.00 93.94 187 VAL A N 1
ATOM 1544 C CA . VAL A 1 187 ? 14.661 0.074 -13.821 1.00 93.94 187 VAL A CA 1
ATOM 1545 C C . VAL A 1 187 ? 15.907 0.798 -14.359 1.00 93.94 187 VAL A C 1
ATOM 1547 O O . VAL A 1 187 ? 16.757 0.168 -15.000 1.00 93.94 187 VAL A O 1
ATOM 1550 N N . PRO A 1 188 ? 16.080 2.112 -14.101 1.00 92.38 188 PRO A N 1
ATOM 1551 C CA . PRO A 1 188 ? 17.257 2.847 -14.557 1.00 92.38 188 PRO A CA 1
ATOM 1552 C C . PRO A 1 188 ? 18.560 2.305 -13.956 1.00 92.38 188 PRO A C 1
ATOM 1554 O O . PRO A 1 188 ? 18.630 1.964 -12.771 1.00 92.38 188 PRO A O 1
ATOM 1557 N N . ALA A 1 189 ? 19.628 2.296 -14.758 1.00 88.31 189 ALA A N 1
ATOM 1558 C CA . ALA A 1 189 ? 20.951 1.874 -14.308 1.00 88.31 189 ALA A CA 1
ATOM 1559 C C . ALA A 1 189 ? 21.428 2.681 -13.086 1.00 88.31 189 ALA A C 1
ATOM 1561 O O . ALA A 1 189 ? 21.130 3.867 -12.956 1.00 88.31 189 ALA A O 1
ATOM 1562 N N . MET A 1 190 ? 22.200 2.034 -12.204 1.00 86.25 190 MET A N 1
ATOM 1563 C CA . MET A 1 190 ? 22.755 2.629 -10.974 1.00 86.25 190 MET A CA 1
ATOM 1564 C C . MET A 1 190 ? 21.709 3.130 -9.957 1.00 86.25 190 MET A C 1
ATOM 1566 O O . MET A 1 190 ? 22.066 3.839 -9.017 1.00 86.25 190 MET A O 1
ATOM 1570 N N . SER A 1 191 ? 20.437 2.753 -10.107 1.00 92.00 191 SER A N 1
ATOM 1571 C CA . SER A 1 191 ? 19.406 3.014 -9.097 1.00 92.00 191 SER A CA 1
ATOM 1572 C C . SER A 1 191 ? 19.402 1.917 -8.035 1.00 92.00 191 SER A C 1
ATOM 1574 O O . SER A 1 191 ? 19.662 0.747 -8.330 1.00 92.00 191 SER A O 1
ATOM 1576 N N . TRP A 1 192 ? 19.063 2.282 -6.800 1.00 94.44 192 TRP A N 1
ATOM 1577 C CA . TRP A 1 192 ? 18.601 1.292 -5.833 1.00 94.44 192 TRP A CA 1
ATOM 1578 C C . TRP A 1 192 ? 17.166 0.948 -6.189 1.00 94.44 192 TRP A C 1
ATOM 1580 O O . TRP A 1 192 ? 16.374 1.856 -6.422 1.00 94.44 192 TRP A O 1
ATOM 1590 N N . TRP A 1 193 ? 16.848 -0.335 -6.260 1.00 96.00 193 TRP A N 1
ATOM 1591 C CA . TRP A 1 193 ? 15.506 -0.792 -6.584 1.00 96.00 193 TRP A CA 1
ATOM 1592 C C . TRP A 1 193 ? 15.023 -1.777 -5.533 1.00 96.00 193 TRP A C 1
ATOM 1594 O O . TRP A 1 193 ? 15.827 -2.442 -4.875 1.00 96.00 193 TRP A O 1
ATOM 1604 N N . GLU A 1 194 ? 13.712 -1.843 -5.398 1.00 97.25 194 GLU A N 1
ATOM 1605 C CA . GLU A 1 194 ? 12.965 -2.796 -4.591 1.00 97.25 194 GLU A CA 1
ATOM 1606 C C . GLU A 1 194 ? 11.731 -3.171 -5.413 1.00 97.25 194 GLU A C 1
ATOM 1608 O O . GLU A 1 194 ? 11.122 -2.281 -6.000 1.00 97.25 194 GLU A O 1
ATOM 1613 N N . TYR A 1 195 ? 11.391 -4.454 -5.511 1.00 97.88 195 TYR A N 1
ATOM 1614 C CA . TYR A 1 195 ? 10.119 -4.867 -6.107 1.00 97.88 195 TYR A CA 1
ATOM 1615 C C . TYR A 1 195 ? 9.363 -5.784 -5.165 1.00 97.88 195 TYR A C 1
ATOM 1617 O O . TYR A 1 195 ? 9.964 -6.535 -4.386 1.00 97.88 195 TYR A O 1
ATOM 1625 N N . TRP A 1 196 ? 8.044 -5.693 -5.251 1.00 98.12 196 TRP A N 1
ATOM 1626 C CA . TRP A 1 196 ? 7.081 -6.409 -4.432 1.00 98.12 196 TRP A CA 1
ATOM 1627 C C . TRP A 1 196 ? 6.149 -7.205 -5.326 1.00 98.12 196 TRP A C 1
ATOM 1629 O O . TRP A 1 196 ? 5.626 -6.661 -6.296 1.00 98.12 196 TRP A O 1
ATOM 1639 N N . VAL A 1 197 ? 5.913 -8.465 -4.977 1.00 97.69 197 VAL A N 1
ATOM 1640 C CA . VAL A 1 197 ? 4.966 -9.336 -5.676 1.00 97.69 197 VAL A CA 1
ATOM 1641 C C . VAL A 1 197 ? 3.790 -9.626 -4.756 1.00 97.69 197 VAL A C 1
ATOM 1643 O O . VAL A 1 197 ? 3.988 -10.009 -3.604 1.00 97.69 197 VAL A O 1
ATOM 1646 N N . TYR A 1 198 ? 2.588 -9.465 -5.299 1.00 95.88 198 TYR A N 1
ATOM 1647 C CA . TYR A 1 198 ? 1.328 -9.868 -4.687 1.00 95.88 198 TYR A CA 1
ATOM 1648 C C . TYR A 1 198 ? 0.701 -10.967 -5.547 1.00 95.88 198 TYR A C 1
ATOM 1650 O O . TYR A 1 198 ? 0.294 -10.697 -6.682 1.00 95.88 198 TYR A O 1
ATOM 1658 N N . ALA A 1 199 ? 0.648 -12.199 -5.045 1.00 94.62 199 ALA A N 1
ATOM 1659 C CA . ALA A 1 199 ? 0.168 -13.360 -5.791 1.00 94.62 199 ALA A CA 1
ATOM 1660 C C . ALA A 1 199 ? -1.342 -13.290 -6.052 1.00 94.62 199 ALA A C 1
ATOM 1662 O O . ALA A 1 199 ? -1.792 -13.498 -7.181 1.00 94.62 199 ALA A O 1
ATOM 1663 N N . ASP A 1 200 ? -2.106 -12.876 -5.042 1.00 90.62 200 ASP A N 1
ATOM 1664 C CA . ASP A 1 200 ? -3.569 -12.813 -5.110 1.00 90.62 200 ASP A CA 1
ATOM 1665 C C . ASP A 1 200 ? -4.101 -11.555 -5.806 1.00 90.62 200 ASP A C 1
ATOM 1667 O O . ASP A 1 200 ? -5.275 -11.478 -6.178 1.00 90.62 200 ASP A O 1
ATOM 1671 N N . LEU A 1 201 ? -3.247 -10.554 -6.036 1.00 92.19 201 LEU A N 1
ATOM 1672 C CA . LEU A 1 201 ? -3.668 -9.299 -6.646 1.00 92.19 201 LEU A CA 1
ATOM 1673 C C . LEU A 1 201 ? -3.799 -9.460 -8.164 1.00 92.19 201 LEU A C 1
ATOM 1675 O O . LEU A 1 201 ? -2.803 -9.551 -8.888 1.00 92.19 201 LEU A O 1
ATOM 1679 N N . GLU A 1 202 ? -5.045 -9.525 -8.640 1.00 90.50 202 GLU A N 1
ATOM 1680 C CA . GLU A 1 202 ? -5.429 -9.824 -10.030 1.00 90.50 202 GLU A CA 1
ATOM 1681 C C . GLU A 1 202 ? -4.862 -11.156 -10.587 1.00 90.50 202 GLU A C 1
ATOM 1683 O O . GLU A 1 202 ? -4.824 -11.367 -11.803 1.00 90.50 202 GLU A O 1
ATOM 1688 N N . GLY A 1 203 ? -4.411 -12.081 -9.732 1.00 89.69 203 GLY A N 1
ATOM 1689 C CA . GLY A 1 203 ? -3.709 -13.314 -10.132 1.00 89.69 203 GLY A CA 1
ATOM 1690 C C . GLY A 1 203 ? -2.208 -13.127 -10.402 1.00 89.69 203 GLY A C 1
ATOM 1691 O O . GLY A 1 203 ? -1.631 -13.867 -11.202 1.00 89.69 203 GLY A O 1
ATOM 1692 N N . GLY A 1 204 ? -1.613 -12.090 -9.803 1.00 94.06 204 GLY A N 1
ATOM 1693 C CA . GLY A 1 204 ? -0.179 -11.812 -9.787 1.00 94.06 204 GLY A CA 1
ATOM 1694 C C . GLY A 1 204 ? 0.142 -10.383 -10.207 1.00 94.06 204 GLY A C 1
ATOM 1695 O O . GLY A 1 204 ? -0.029 -10.029 -11.368 1.00 94.06 204 GLY A O 1
ATOM 1696 N N . THR A 1 205 ? 0.605 -9.538 -9.299 1.00 95.88 205 THR A N 1
ATOM 1697 C CA . THR A 1 205 ? 0.957 -8.149 -9.623 1.00 95.88 205 THR A CA 1
ATOM 1698 C C . THR A 1 205 ? 2.298 -7.789 -9.011 1.00 95.88 205 THR A C 1
ATOM 1700 O O . THR A 1 205 ? 2.569 -8.140 -7.865 1.00 95.88 205 THR A O 1
ATOM 1703 N N . GLU A 1 206 ? 3.131 -7.092 -9.783 1.00 96.94 206 GLU A N 1
ATOM 1704 C CA . GLU A 1 206 ? 4.429 -6.597 -9.331 1.00 96.94 206 GLU A CA 1
ATOM 1705 C C . GLU A 1 206 ? 4.429 -5.065 -9.263 1.00 96.94 206 GLU A C 1
ATOM 1707 O O . GLU A 1 206 ? 3.988 -4.390 -10.199 1.00 96.94 206 GLU A O 1
ATOM 1712 N N . PHE A 1 207 ? 4.928 -4.527 -8.151 1.00 98.19 207 PHE A N 1
ATOM 1713 C CA . PHE A 1 207 ? 5.223 -3.107 -7.990 1.00 98.19 207 PHE A CA 1
ATOM 1714 C C . PHE A 1 207 ? 6.729 -2.914 -7.873 1.00 98.19 207 PHE A C 1
ATOM 1716 O O . PHE A 1 207 ? 7.381 -3.573 -7.068 1.00 98.19 207 PHE A O 1
ATOM 1723 N N . ASP A 1 208 ? 7.258 -1.985 -8.656 1.00 98.12 208 ASP A N 1
ATOM 1724 C CA . ASP A 1 208 ? 8.671 -1.699 -8.801 1.00 98.12 208 ASP A CA 1
ATOM 1725 C C . ASP A 1 208 ? 8.949 -0.283 -8.316 1.00 98.12 208 ASP A C 1
ATOM 1727 O O . ASP A 1 208 ? 8.375 0.699 -8.798 1.00 98.12 208 ASP A O 1
ATOM 1731 N N . PHE A 1 209 ? 9.883 -0.176 -7.386 1.00 97.50 209 PHE A N 1
ATOM 1732 C CA . PHE A 1 209 ? 10.264 1.071 -6.756 1.00 97.50 209 PHE A CA 1
ATOM 1733 C C . PHE A 1 209 ? 11.732 1.345 -7.015 1.00 97.50 209 PHE A C 1
ATOM 1735 O O . PHE A 1 209 ? 12.579 0.448 -6.967 1.00 97.50 209 PHE A O 1
ATOM 1742 N N . VAL A 1 210 ? 12.060 2.609 -7.244 1.00 96.50 210 VAL A N 1
ATOM 1743 C CA . VAL A 1 210 ? 13.432 3.051 -7.436 1.00 96.50 210 VAL A CA 1
ATOM 1744 C C . VAL A 1 210 ? 13.747 4.231 -6.544 1.00 96.50 210 VAL A C 1
ATOM 1746 O O . VAL A 1 210 ? 12.937 5.119 -6.304 1.00 96.50 210 VAL A O 1
ATOM 1749 N N . ARG A 1 211 ? 14.998 4.278 -6.113 1.00 92.62 211 ARG A N 1
ATOM 1750 C CA . ARG A 1 211 ? 15.575 5.424 -5.442 1.00 92.62 211 ARG A CA 1
ATOM 1751 C C . ARG A 1 211 ? 16.866 5.823 -6.133 1.00 92.62 211 ARG A C 1
ATOM 1753 O O . ARG A 1 211 ? 17.779 5.011 -6.306 1.00 92.62 211 ARG A O 1
ATOM 1760 N N . ARG A 1 212 ? 16.979 7.111 -6.460 1.00 84.19 212 ARG A N 1
ATOM 1761 C CA . ARG A 1 212 ? 18.216 7.719 -6.965 1.00 84.19 212 ARG A CA 1
ATOM 1762 C C . ARG A 1 212 ? 18.952 8.367 -5.802 1.00 84.19 212 ARG A C 1
ATOM 1764 O O . ARG A 1 212 ? 18.508 9.393 -5.326 1.00 84.19 212 ARG A O 1
ATOM 1771 N N . GLY A 1 213 ? 20.071 7.813 -5.354 1.00 75.00 213 GLY A N 1
ATOM 1772 C CA . GLY A 1 213 ? 20.896 8.395 -4.282 1.00 75.00 213 GLY A CA 1
ATOM 1773 C C . GLY A 1 213 ? 20.585 7.862 -2.878 1.00 75.00 213 GLY A C 1
ATOM 1774 O O . GLY A 1 213 ? 19.470 7.448 -2.566 1.00 75.00 213 GLY A O 1
ATOM 1775 N N . LYS A 1 214 ? 21.596 7.863 -2.003 1.00 68.50 214 LYS A N 1
ATOM 1776 C CA . LYS A 1 214 ? 21.466 7.408 -0.611 1.00 68.50 214 LYS A CA 1
ATOM 1777 C C . LYS A 1 214 ? 20.665 8.433 0.201 1.00 68.50 214 LYS A C 1
ATOM 1779 O O . LYS A 1 214 ? 21.032 9.599 0.219 1.00 68.50 214 LYS A O 1
ATOM 1784 N N . GLY A 1 215 ? 19.620 7.985 0.899 1.00 67.75 215 GLY A N 1
ATOM 1785 C CA . GLY A 1 215 ? 18.793 8.839 1.766 1.00 67.75 215 GLY A CA 1
ATOM 1786 C C . GLY A 1 215 ? 17.622 9.538 1.069 1.00 67.75 215 GLY A C 1
ATOM 1787 O O . GLY A 1 215 ? 16.857 10.218 1.739 1.00 67.75 215 GLY A O 1
ATOM 1788 N N . ASN A 1 216 ? 17.449 9.339 -0.239 1.00 79.06 216 ASN A N 1
ATOM 1789 C CA . ASN A 1 216 ? 16.236 9.765 -0.937 1.00 79.06 216 ASN A CA 1
ATOM 1790 C C . ASN A 1 216 ? 15.063 8.811 -0.636 1.00 79.06 216 ASN A C 1
ATOM 1792 O O . ASN A 1 216 ? 15.246 7.755 -0.013 1.00 79.06 216 ASN A O 1
ATOM 1796 N N . ARG A 1 217 ? 13.861 9.190 -1.061 1.00 90.75 217 ARG A N 1
ATOM 1797 C CA . ARG A 1 217 ? 12.668 8.340 -0.999 1.00 90.75 217 ARG A CA 1
ATOM 1798 C C . ARG A 1 217 ? 12.639 7.339 -2.159 1.00 90.75 217 ARG A C 1
ATOM 1800 O O . ARG A 1 217 ? 13.388 7.512 -3.125 1.00 90.75 217 ARG A O 1
ATOM 1807 N N . TYR A 1 218 ? 11.827 6.295 -2.045 1.00 95.06 218 TYR A N 1
ATOM 1808 C CA . TYR A 1 218 ? 11.510 5.437 -3.183 1.00 95.06 218 TYR A CA 1
ATOM 1809 C C . TYR A 1 218 ? 10.287 5.977 -3.922 1.00 95.06 218 TYR A C 1
ATOM 1811 O O . TYR A 1 218 ? 9.237 6.172 -3.323 1.00 95.06 218 TYR A O 1
ATOM 1819 N N . ASP A 1 219 ? 10.438 6.190 -5.221 1.00 95.62 219 ASP A N 1
ATOM 1820 C CA . ASP A 1 219 ? 9.333 6.498 -6.123 1.00 95.62 219 ASP A CA 1
ATOM 1821 C C . ASP A 1 219 ? 9.046 5.256 -6.989 1.00 95.62 219 ASP A C 1
ATOM 1823 O O . ASP A 1 219 ? 9.908 4.380 -7.134 1.00 95.62 219 ASP A O 1
ATOM 1827 N N . PHE A 1 220 ? 7.873 5.169 -7.610 1.00 97.38 220 PHE A N 1
ATOM 1828 C CA . PHE A 1 220 ? 7.598 4.165 -8.634 1.00 97.38 220 PHE A CA 1
ATOM 1829 C C . PHE A 1 220 ? 8.648 4.226 -9.744 1.00 97.38 220 PHE A C 1
ATOM 1831 O O . PHE A 1 220 ? 9.116 5.299 -10.141 1.00 97.38 220 PHE A O 1
ATOM 1838 N N . ALA A 1 221 ? 9.018 3.060 -10.276 1.00 96.38 221 ALA A N 1
ATOM 1839 C CA . ALA A 1 221 ? 9.962 2.975 -11.378 1.00 96.38 221 ALA A CA 1
ATOM 1840 C C . ALA A 1 221 ? 9.482 3.846 -12.562 1.00 96.38 221 ALA A C 1
ATOM 1842 O O . ALA A 1 221 ? 8.392 3.620 -13.102 1.00 96.38 221 ALA A O 1
ATOM 1843 N N . PRO A 1 222 ? 10.263 4.863 -12.979 1.00 95.38 222 PRO A N 1
ATOM 1844 C CA . PRO A 1 222 ? 9.848 5.764 -14.038 1.00 95.38 222 PRO A CA 1
ATOM 1845 C C . PRO A 1 222 ? 9.947 5.054 -15.382 1.00 95.38 222 PRO A C 1
ATOM 1847 O O . PRO A 1 222 ? 10.815 4.205 -15.586 1.00 95.38 222 PRO A O 1
ATOM 1850 N N . MET A 1 223 ? 9.105 5.467 -16.327 1.00 94.88 223 MET A N 1
ATOM 1851 C CA . MET A 1 223 ? 9.155 4.974 -17.700 1.00 94.88 223 MET A CA 1
ATOM 1852 C C . MET A 1 223 ? 10.560 5.175 -18.304 1.00 94.88 223 MET A C 1
ATOM 1854 O O . MET A 1 223 ? 11.052 6.307 -18.299 1.00 94.88 223 MET A O 1
ATOM 1858 N N . PRO A 1 224 ? 11.217 4.123 -18.836 1.00 92.94 224 PRO A N 1
ATOM 1859 C CA . PRO A 1 224 ? 12.479 4.282 -19.540 1.00 92.94 224 PRO A CA 1
ATOM 1860 C C . PRO A 1 224 ? 12.436 5.335 -20.651 1.00 92.94 224 PRO A C 1
ATOM 1862 O O . PRO A 1 224 ? 11.497 5.410 -21.446 1.00 92.94 224 PRO A O 1
ATOM 1865 N N . GLU A 1 225 ? 13.500 6.127 -20.721 1.00 90.81 225 GLU A N 1
ATOM 1866 C CA . GLU A 1 225 ? 13.681 7.162 -21.734 1.00 90.81 225 GLU A CA 1
ATOM 1867 C C . GLU A 1 225 ? 14.138 6.560 -23.076 1.00 90.81 225 GLU A C 1
ATOM 1869 O O . GLU A 1 225 ? 14.761 5.498 -23.127 1.00 90.81 225 GLU A O 1
ATOM 1874 N N . GLY A 1 226 ? 13.854 7.254 -24.183 1.00 91.38 226 GLY A N 1
ATOM 1875 C CA . GLY A 1 226 ? 14.363 6.887 -25.514 1.00 91.38 226 GLY A CA 1
ATOM 1876 C C . GLY A 1 226 ? 13.684 5.684 -26.184 1.00 91.38 226 GLY A C 1
ATOM 1877 O O . GLY A 1 226 ? 14.203 5.166 -27.172 1.00 91.38 226 GLY A O 1
ATOM 1878 N N . LEU A 1 227 ? 12.537 5.233 -25.672 1.00 90.19 227 LEU A N 1
ATOM 1879 C CA . LEU A 1 227 ? 11.749 4.156 -26.275 1.00 90.19 227 LEU A CA 1
ATOM 1880 C C . LEU A 1 227 ? 10.932 4.642 -27.484 1.00 90.19 227 LEU A C 1
ATOM 1882 O O . LEU A 1 227 ? 10.577 5.816 -27.589 1.00 90.19 227 LEU A O 1
ATOM 1886 N N . SER A 1 228 ? 10.594 3.723 -28.396 1.00 92.62 228 SER A N 1
ATOM 1887 C CA . SER A 1 228 ? 9.598 3.999 -29.437 1.00 92.62 228 SER A CA 1
ATOM 1888 C C . SER A 1 228 ? 8.203 4.142 -28.824 1.00 92.62 228 SER A C 1
ATOM 1890 O O . SER A 1 228 ? 7.904 3.503 -27.818 1.00 92.62 228 SER A O 1
ATOM 1892 N N . LEU A 1 229 ? 7.310 4.895 -29.479 1.00 90.88 229 LEU A N 1
ATOM 1893 C CA . LEU A 1 229 ? 5.927 5.069 -29.013 1.00 90.88 229 LEU A CA 1
ATOM 1894 C C . LEU A 1 229 ? 5.217 3.729 -28.764 1.00 90.88 229 LEU A C 1
ATOM 1896 O O . LEU A 1 229 ? 4.559 3.572 -27.742 1.00 90.88 229 LEU A O 1
ATOM 1900 N N . SER A 1 230 ? 5.387 2.756 -29.667 1.00 89.00 230 SER A N 1
ATOM 1901 C CA . SER A 1 230 ? 4.783 1.429 -29.517 1.00 89.00 230 SER A CA 1
ATOM 1902 C C . SER A 1 230 ? 5.258 0.733 -28.243 1.00 89.00 230 SER A C 1
ATOM 1904 O O . SER A 1 230 ? 4.436 0.245 -27.479 1.00 89.00 230 SER A O 1
ATOM 1906 N N . LEU A 1 231 ? 6.570 0.749 -27.980 1.00 88.00 231 LEU A N 1
ATOM 1907 C CA . LEU A 1 231 ? 7.158 0.112 -26.806 1.00 88.00 231 LEU A CA 1
ATOM 1908 C C . LEU A 1 231 ? 6.806 0.861 -25.513 1.00 88.00 231 LEU A C 1
ATOM 1910 O O . LEU A 1 231 ? 6.621 0.233 -24.476 1.00 88.00 231 LEU A O 1
ATOM 1914 N N . THR A 1 232 ? 6.678 2.189 -25.568 1.00 91.81 232 THR A N 1
ATOM 1915 C CA . THR A 1 232 ? 6.185 2.991 -24.443 1.00 91.81 232 THR A CA 1
ATOM 1916 C C . THR A 1 232 ? 4.749 2.620 -24.090 1.00 91.81 232 THR A C 1
ATOM 1918 O O . THR A 1 232 ? 4.473 2.351 -22.927 1.00 91.81 232 THR A O 1
ATOM 1921 N N . THR A 1 233 ? 3.838 2.573 -25.068 1.00 89.75 233 THR A N 1
ATOM 1922 C CA . THR A 1 233 ? 2.436 2.176 -24.840 1.00 89.75 233 THR A CA 1
ATOM 1923 C C . THR A 1 233 ? 2.340 0.768 -24.264 1.00 89.75 233 THR A C 1
ATOM 1925 O O . THR A 1 233 ? 1.567 0.520 -23.343 1.00 89.75 233 THR A O 1
ATOM 1928 N N . ASP A 1 234 ? 3.162 -0.129 -24.788 1.00 88.88 234 ASP A N 1
ATOM 1929 C CA . ASP A 1 234 ? 3.272 -1.510 -24.355 1.00 88.88 234 ASP A CA 1
ATOM 1930 C C . ASP A 1 234 ? 3.725 -1.625 -22.886 1.00 88.88 234 ASP A C 1
ATOM 1932 O O . ASP A 1 234 ? 3.081 -2.293 -22.073 1.00 88.88 234 ASP A O 1
ATOM 1936 N N . LEU A 1 235 ? 4.807 -0.936 -22.517 1.00 92.00 235 LEU A N 1
ATOM 1937 C CA . LEU A 1 235 ? 5.354 -0.957 -21.158 1.00 92.00 235 LEU A CA 1
ATOM 1938 C C . LEU A 1 235 ? 4.513 -0.185 -20.141 1.00 92.00 235 LEU A C 1
ATOM 1940 O O . LEU A 1 235 ? 4.577 -0.499 -18.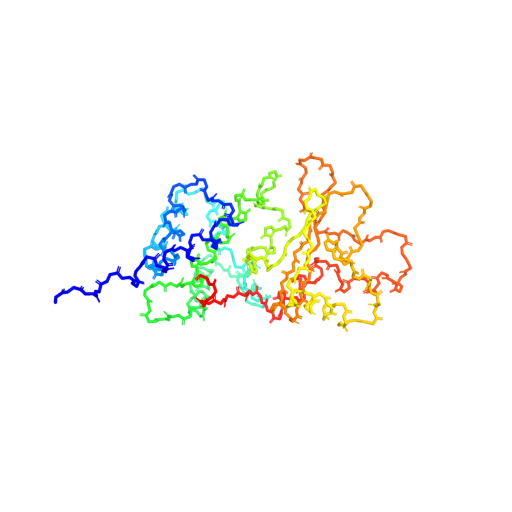955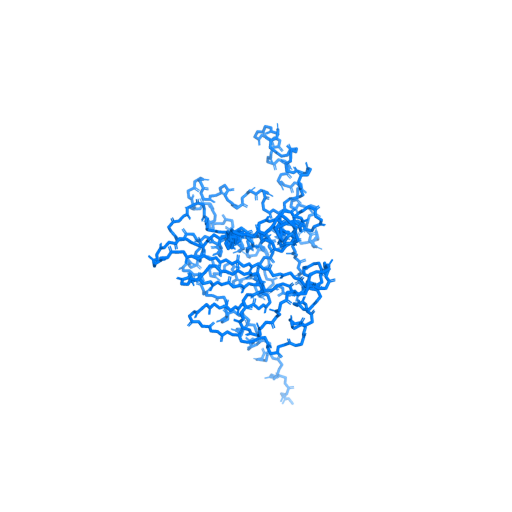 1.00 92.00 235 LEU A O 1
ATOM 1944 N N . LEU A 1 236 ? 3.712 0.789 -20.576 1.00 92.50 236 LEU A N 1
ATOM 1945 C CA . LEU A 1 236 ? 2.856 1.577 -19.687 1.00 92.50 236 LEU A CA 1
ATOM 1946 C C . LEU A 1 236 ? 1.911 0.691 -18.863 1.00 92.50 236 LEU A C 1
ATOM 1948 O O . LEU A 1 236 ? 1.627 1.001 -17.712 1.00 92.50 236 LEU A O 1
ATOM 1952 N N . ALA A 1 237 ? 1.474 -0.440 -19.425 1.00 91.00 237 ALA A N 1
ATOM 1953 C CA . ALA A 1 237 ? 0.633 -1.415 -18.733 1.00 91.00 237 ALA A CA 1
ATOM 1954 C C . ALA A 1 237 ? 1.321 -2.114 -17.544 1.00 91.00 237 ALA A C 1
ATOM 1956 O O . ALA A 1 237 ? 0.631 -2.757 -16.761 1.00 91.00 237 ALA A O 1
ATOM 1957 N N . TYR A 1 238 ? 2.646 -2.000 -17.433 1.00 93.38 238 TYR A N 1
ATOM 1958 C CA . TYR A 1 238 ? 3.465 -2.570 -16.362 1.00 93.38 238 TYR A CA 1
ATOM 1959 C C . TYR A 1 238 ? 4.060 -1.506 -15.435 1.00 93.38 238 TYR A C 1
ATOM 1961 O O . TYR A 1 238 ? 4.687 -1.854 -14.439 1.00 93.38 238 TYR A O 1
ATOM 1969 N N . GLN A 1 239 ? 3.895 -0.214 -15.745 1.00 95.44 239 GLN A N 1
ATOM 1970 C CA . GLN A 1 239 ? 4.377 0.850 -14.872 1.00 95.44 239 GLN A CA 1
ATOM 1971 C C . GLN A 1 239 ? 3.554 0.838 -13.580 1.00 95.44 239 GLN A C 1
ATOM 1973 O O . GLN A 1 239 ? 2.335 1.003 -13.610 1.00 95.44 239 GLN A O 1
ATOM 1978 N N . SER A 1 240 ? 4.225 0.692 -12.441 1.00 97.00 240 SER A N 1
ATOM 1979 C CA . SER A 1 240 ? 3.600 0.474 -11.132 1.00 97.00 240 SER A CA 1
ATOM 1980 C C . SER A 1 240 ? 2.569 1.534 -10.732 1.00 97.00 240 SER A C 1
ATOM 1982 O O . SER A 1 240 ? 1.535 1.186 -10.176 1.00 97.00 240 SER A O 1
ATOM 1984 N N . GLU A 1 241 ? 2.772 2.804 -11.093 1.00 96.56 241 GLU A N 1
ATOM 1985 C CA . GLU A 1 241 ? 1.788 3.873 -10.853 1.00 96.56 241 GLU A CA 1
ATOM 1986 C C . GLU A 1 241 ? 0.488 3.677 -11.664 1.00 96.56 241 GLU A C 1
ATOM 1988 O O . GLU A 1 241 ? -0.622 3.949 -11.199 1.00 96.56 241 GLU A O 1
ATOM 1993 N N . VAL A 1 242 ? 0.598 3.212 -12.911 1.00 95.44 242 VAL A N 1
ATOM 1994 C CA . VAL A 1 242 ? -0.565 2.900 -13.758 1.00 95.44 242 VAL A CA 1
ATOM 1995 C C . VAL A 1 242 ? -1.253 1.638 -13.261 1.00 95.44 242 VAL A C 1
ATOM 1997 O O . VAL A 1 242 ? -2.479 1.623 -13.154 1.00 95.44 242 VAL A O 1
ATOM 2000 N N . VAL A 1 243 ? -0.473 0.620 -12.907 1.00 94.94 243 VAL A N 1
ATOM 2001 C CA . VAL A 1 243 ? -0.964 -0.639 -12.338 1.00 94.94 243 VAL A CA 1
ATOM 2002 C C . VAL A 1 243 ? -1.716 -0.374 -11.037 1.00 94.94 243 VAL A C 1
ATOM 2004 O O . VAL A 1 243 ? -2.852 -0.812 -10.909 1.00 94.94 243 VAL A O 1
ATOM 2007 N N . LEU A 1 244 ? -1.164 0.431 -10.122 1.00 94.50 244 LEU A N 1
ATOM 2008 C CA . LEU A 1 244 ? -1.825 0.809 -8.870 1.00 94.50 244 LEU A CA 1
ATOM 2009 C C . LEU A 1 244 ? -3.192 1.441 -9.133 1.00 94.50 244 LEU A C 1
ATOM 2011 O O . LEU A 1 244 ? -4.175 1.045 -8.517 1.00 94.50 244 LEU A O 1
ATOM 2015 N N . ARG A 1 245 ? -3.273 2.397 -10.067 1.00 92.44 245 ARG A N 1
ATOM 2016 C CA . ARG A 1 245 ? -4.542 3.053 -10.421 1.00 92.44 245 ARG A CA 1
ATOM 2017 C C . ARG A 1 245 ? -5.555 2.083 -11.024 1.00 92.44 245 ARG A C 1
ATOM 2019 O O . ARG A 1 245 ? -6.737 2.175 -10.707 1.00 92.44 245 ARG A O 1
ATOM 2026 N N . GLN A 1 246 ? -5.108 1.168 -11.884 1.00 91.44 246 GLN A N 1
ATOM 2027 C CA . GLN A 1 246 ? -5.974 0.155 -12.491 1.00 91.44 246 GLN A CA 1
ATOM 2028 C C . GLN A 1 246 ? -6.496 -0.826 -11.444 1.00 91.44 246 GLN A C 1
ATOM 2030 O O . GLN A 1 246 ? -7.702 -1.053 -11.376 1.00 91.44 246 GLN A O 1
ATOM 2035 N N . VAL A 1 247 ? -5.614 -1.352 -10.599 1.00 91.31 247 VAL A N 1
ATOM 2036 C CA . VAL A 1 247 ? -5.988 -2.276 -9.530 1.00 91.31 247 VAL A CA 1
ATOM 2037 C C . VAL A 1 247 ? -6.903 -1.578 -8.527 1.00 91.31 247 VAL A C 1
ATOM 2039 O O . VAL A 1 247 ? -7.948 -2.117 -8.193 1.00 91.31 247 VAL A O 1
ATOM 2042 N N . ALA A 1 248 ? -6.595 -0.347 -8.106 1.00 88.25 248 ALA A N 1
ATOM 2043 C CA . ALA A 1 248 ? -7.425 0.407 -7.164 1.00 88.25 248 ALA A CA 1
ATOM 2044 C C . ALA A 1 248 ? -8.863 0.642 -7.666 1.00 88.25 248 ALA A C 1
ATOM 2046 O O . ALA A 1 248 ? -9.781 0.758 -6.857 1.00 88.25 248 ALA A O 1
ATOM 2047 N N . ALA A 1 249 ? -9.074 0.690 -8.984 1.00 87.69 249 ALA A N 1
ATOM 2048 C CA . ALA A 1 249 ? -10.403 0.824 -9.574 1.00 87.69 249 ALA A CA 1
ATOM 2049 C C . ALA A 1 249 ? -11.228 -0.477 -9.531 1.00 87.69 249 ALA A C 1
ATOM 2051 O O . ALA A 1 249 ? -12.454 -0.408 -9.473 1.00 87.69 249 ALA A O 1
ATOM 2052 N N . HIS A 1 250 ? -10.586 -1.651 -9.545 1.00 85.88 250 HIS A N 1
ATOM 2053 C CA . HIS A 1 250 ? -11.269 -2.955 -9.584 1.00 85.88 250 HIS A CA 1
ATOM 2054 C C . HIS A 1 250 ? -11.243 -3.699 -8.237 1.00 85.88 250 HIS A C 1
ATOM 2056 O O . HIS A 1 250 ? -12.179 -4.427 -7.914 1.00 85.88 250 HIS A O 1
ATOM 2062 N N . GLN A 1 251 ? -10.188 -3.504 -7.446 1.00 83.25 251 GLN A N 1
ATOM 2063 C CA . GLN A 1 251 ? -9.906 -4.152 -6.166 1.00 83.25 251 GLN A CA 1
ATOM 2064 C C . GLN A 1 251 ? -9.199 -3.143 -5.230 1.00 83.25 251 GLN A C 1
ATOM 2066 O O . GLN A 1 251 ? -7.977 -3.165 -5.080 1.00 83.25 251 GLN A O 1
ATOM 2071 N N . PRO A 1 252 ? -9.945 -2.218 -4.597 1.00 73.38 252 PRO A N 1
ATOM 2072 C CA . PRO A 1 252 ? -9.387 -1.049 -3.916 1.00 73.38 252 PRO A CA 1
ATOM 2073 C C . PRO A 1 252 ? -8.620 -1.390 -2.644 1.00 73.38 252 PRO A C 1
ATOM 2075 O O . PRO A 1 252 ? -7.791 -0.588 -2.232 1.00 73.38 252 PRO A O 1
ATOM 2078 N N . SER A 1 253 ? -8.866 -2.543 -2.019 1.00 78.88 253 SER A N 1
ATOM 2079 C CA . SER A 1 253 ? -8.055 -3.053 -0.917 1.00 78.88 253 SER A CA 1
ATOM 2080 C C . SER A 1 253 ? -8.256 -4.556 -0.730 1.00 78.88 253 SER A C 1
ATOM 2082 O O . SER A 1 253 ? -9.368 -5.056 -0.897 1.00 78.88 253 SER A O 1
ATOM 2084 N N . VAL A 1 254 ? -7.186 -5.263 -0.357 1.00 71.25 254 VAL A N 1
ATOM 2085 C CA . VAL A 1 254 ? -7.230 -6.686 0.004 1.00 71.25 254 VAL A CA 1
ATOM 2086 C C . VAL A 1 254 ? -7.219 -6.826 1.519 1.00 71.25 254 VAL A C 1
ATOM 2088 O O . VAL A 1 254 ? -6.380 -6.227 2.202 1.00 71.25 254 VAL A O 1
ATOM 2091 N N . TYR A 1 255 ? -8.148 -7.620 2.039 1.00 70.88 255 TYR A N 1
ATOM 2092 C CA . TYR A 1 255 ? -8.143 -8.083 3.416 1.00 70.88 255 TYR A CA 1
ATOM 2093 C C . TYR A 1 255 ? -8.658 -9.512 3.466 1.00 70.88 255 TYR A C 1
ATOM 2095 O O . TYR A 1 255 ? -9.781 -9.772 3.037 1.00 70.88 255 TYR A O 1
ATOM 2103 N N . ASP A 1 256 ? -7.829 -10.399 3.998 1.00 61.84 256 ASP A N 1
ATOM 2104 C CA . ASP A 1 256 ? -8.210 -11.759 4.335 1.00 61.84 256 ASP A CA 1
ATOM 2105 C C . ASP A 1 256 ? -8.048 -11.934 5.850 1.00 61.84 256 ASP A C 1
ATOM 2107 O O . ASP A 1 256 ? -6.947 -11.800 6.387 1.00 61.84 256 ASP A O 1
ATOM 2111 N N . ALA A 1 257 ? -9.161 -12.182 6.542 1.00 56.62 257 ALA A N 1
ATOM 2112 C CA . ALA A 1 257 ? -9.180 -12.384 7.988 1.00 56.62 257 ALA A CA 1
ATOM 2113 C C . ALA A 1 257 ? -8.480 -13.690 8.408 1.00 56.62 257 ALA A C 1
ATOM 2115 O O . ALA A 1 257 ? -8.093 -13.829 9.569 1.00 56.62 257 ALA A O 1
ATOM 2116 N N . ASP A 1 258 ? -8.313 -14.642 7.482 1.00 42.12 258 ASP A N 1
ATOM 2117 C CA . ASP A 1 258 ? -7.674 -15.929 7.752 1.00 42.12 258 ASP A CA 1
ATOM 2118 C C . ASP A 1 258 ? -6.138 -15.867 7.656 1.00 42.12 258 ASP A C 1
ATOM 2120 O O . ASP A 1 258 ? -5.463 -16.745 8.200 1.00 42.12 258 ASP A O 1
ATOM 2124 N N . ILE A 1 259 ? -5.588 -14.818 7.029 1.00 40.09 259 ILE A N 1
ATOM 2125 C CA . ILE A 1 259 ? -4.141 -14.609 6.816 1.00 40.09 259 ILE A CA 1
ATOM 2126 C C . ILE A 1 259 ? -3.561 -13.539 7.774 1.00 40.09 259 ILE A C 1
ATOM 2128 O O . ILE A 1 259 ? -2.340 -13.448 7.929 1.00 40.09 259 ILE A O 1
ATOM 2132 N N . ALA A 1 260 ? -4.418 -12.758 8.447 1.00 39.97 260 ALA A N 1
ATOM 2133 C CA . ALA A 1 260 ? -4.041 -11.664 9.355 1.00 39.97 260 ALA A CA 1
ATOM 2134 C C . ALA A 1 260 ? -3.837 -12.085 10.826 1.00 39.97 260 ALA A C 1
ATOM 2136 O O . ALA A 1 260 ? -4.614 -12.923 11.346 1.00 39.97 260 ALA A O 1
#

Sequence (260 aa):
MHAILTGFLMVCALSTTLWAQEGGFDDPLLVQAVQAQSVRDYAKAQTLFEEYIKDLSEEEQALYRDLAQVAFPDDLEIYRDADTEKRAELIDRFWQRLDPSPLTKANERLIEHYRRVAYARQYYGQGQFPWDDRGEVYVRFGKPDHTSKSGDIQNEMDREIQDARQNYVNRRRIALRIRPGQPIFPVPAMSWWEYWVYADLEGGTEFDFVRRGKGNRYDFAPMPEGLSLSLTTDLLAYQSEVVLRQVAAHQPSVYDADIA

pLDDT: mean 85.84, std 17.85, range [26.27, 98.19]

Radius of gyration: 20.16 Å; chains: 1; bounding box: 44×58×65 Å

Secondary structure (DSSP, 8-state):
-----SSSHHHHHHHHHHTTSSPPPSSHHHHHHHHHHHTT-HHHHHHHHHHHHHTS-HHHHHHTT--TTTS-HHHHHHHHHS-HHHHHHHHHHHHHHT-S-TTSSS-HHHHHHHHHHHHHHHHH-TTSSS--HHHHHHHHH-S-SEEEETTB------HHHHHHHHHHHHTSS------TTS-SSPPPTT-EEEEEEESSSTT-EEEEEEE-STTPPPEEPPPPTT--HHHHHHHHTT-HHHHHHHHHHH------TTT-